Protein AF-A0AA97B145-F1 (afdb_monomer_lite)

pLDDT: mean 73.86, std 15.83, range [30.73, 94.44]

Foldseek 3Di:
DDPLVVVLVVLLVVLLVLLCVLCVVCQLVLQLLLCVLLVQHDPSSVVLCVPQVPVLCVVQVHVQLSVQSVVLSCVQSDDDPPDDQCNSLVSLQLRLLSSLCRNLQVSLLVSQLSSQVVSCVVVVTDCVSSVLSSLSSNLRSLLSSVVSSVVSNVVSVVVSVVSCVVPVPDDDPDDDDSGPPPLVSQLCNQLSNLLSVLSSVLSSVLSVLVVVLVVVLVVCVVVVNNVVNVVSVVVSVVVNVVSVVVSVVVSVVSSVVSVVVSVVVVVVVVVVVVVVDDDPDDPPDDPDDDPDDDDPPPDDDDDD

Radius of gyration: 27.48 Å; chains: 1; bounding box: 58×50×101 Å

Secondary structure (DSSP, 8-state):
--HHHHHHHHHHHHHHHHHHHHHTTHHHHHHHHHHHHTT--THHHHHHHHHHHHHHIIIIIIIHHHHHHHHHHHHHHS--TTPPTTHHHHHHHHHHHHHIIIIIIHHHHHHHHHHHHHHHHHTT--THHHHHHHHHHHHHHHHHHHHHHHHHHHHHHHHHHHHHHHSTT------STTS--TTTHHHHHHHHHHHHHHHHHHHHHHHHHHHHHHHHHHHHHHTT-HHHHHHHHHHHHHHHHHHHHHHHHHHHHHHHHHHHHHHHHHHHHHHHHHHS-S-S---S----PPTT------------

Structure (mmCIF, N/CA/C/O backbone):
data_AF-A0AA97B145-F1
#
_entry.id   AF-A0AA97B145-F1
#
loop_
_atom_site.group_PDB
_atom_site.id
_atom_site.type_symbol
_atom_site.label_atom_id
_atom_site.label_alt_id
_atom_site.label_comp_id
_atom_site.label_asym_id
_atom_site.label_entity_id
_atom_site.label_seq_id
_atom_site.pdbx_PDB_ins_code
_atom_site.Cartn_x
_atom_site.Cartn_y
_atom_site.Cartn_z
_atom_site.occupancy
_atom_site.B_iso_or_equiv
_atom_site.auth_seq_id
_atom_site.auth_comp_id
_atom_site.auth_asym_id
_atom_site.auth_atom_id
_atom_site.pdbx_PDB_model_num
ATOM 1 N N . MET A 1 1 ? -24.224 19.182 17.040 1.00 57.78 1 MET A N 1
ATOM 2 C CA . MET A 1 1 ? -23.208 18.141 16.757 1.00 57.78 1 MET A CA 1
ATOM 3 C C . MET A 1 1 ? -23.045 17.311 18.018 1.00 57.78 1 MET A C 1
ATOM 5 O O . MET A 1 1 ? -22.709 17.890 19.048 1.00 57.78 1 MET A O 1
ATOM 9 N N . ASN A 1 2 ? -23.400 16.027 17.975 1.00 77.62 2 ASN A N 1
ATOM 10 C CA . ASN A 1 2 ? -23.511 15.198 19.175 1.00 77.62 2 ASN A CA 1
ATOM 11 C C . ASN A 1 2 ? -22.111 14.825 19.711 1.00 77.62 2 ASN A C 1
ATOM 13 O O . ASN A 1 2 ? -21.139 14.839 18.953 1.00 77.62 2 ASN A O 1
ATOM 17 N N . ALA A 1 3 ? -21.972 14.500 21.001 1.00 76.44 3 ALA A N 1
ATOM 18 C CA . ALA A 1 3 ? -20.662 14.162 21.586 1.00 76.44 3 ALA A CA 1
ATOM 19 C C . ALA A 1 3 ? -20.003 12.958 20.878 1.00 76.44 3 ALA A C 1
ATOM 21 O O . ALA A 1 3 ? -18.799 12.962 20.625 1.00 76.44 3 ALA A O 1
ATOM 22 N N . ALA A 1 4 ? -20.816 11.984 20.457 1.00 77.12 4 ALA A N 1
ATOM 23 C CA . ALA A 1 4 ? -20.381 10.838 19.662 1.00 77.12 4 ALA A CA 1
ATOM 24 C C . ALA A 1 4 ? -19.827 11.237 18.278 1.00 77.12 4 ALA A C 1
ATOM 26 O O . ALA A 1 4 ? -18.821 10.683 17.836 1.00 77.12 4 ALA A O 1
ATOM 27 N N . ASP A 1 5 ? -20.420 12.236 17.615 1.00 82.88 5 ASP A N 1
ATOM 28 C CA . ASP A 1 5 ? -19.976 12.688 16.288 1.00 82.88 5 ASP A CA 1
ATOM 29 C C . ASP A 1 5 ? -18.587 13.334 16.350 1.00 82.88 5 ASP A C 1
ATOM 31 O O . ASP A 1 5 ? -17.764 13.138 15.452 1.00 82.88 5 ASP A O 1
ATOM 35 N N . LYS A 1 6 ? -18.296 14.063 17.439 1.00 84.38 6 LYS A N 1
ATOM 36 C CA . LYS A 1 6 ? -16.973 14.660 17.679 1.00 84.38 6 LYS A CA 1
ATOM 37 C C . LYS A 1 6 ? -15.889 13.589 17.816 1.00 84.38 6 LYS A C 1
ATOM 39 O O . LYS A 1 6 ? -14.854 13.699 17.164 1.00 84.38 6 LYS A O 1
ATOM 44 N N . VAL A 1 7 ? -16.148 12.530 18.589 1.00 84.25 7 VAL A N 1
ATOM 45 C CA . VAL A 1 7 ? -15.209 11.404 18.769 1.00 84.25 7 VAL A CA 1
ATOM 46 C C . VAL A 1 7 ? -14.943 10.692 17.439 1.00 84.25 7 VAL A C 1
ATOM 48 O O . VAL A 1 7 ? -13.795 10.400 17.099 1.00 84.25 7 VAL A O 1
ATOM 51 N N . ILE A 1 8 ? -15.993 10.463 16.645 1.00 85.94 8 ILE A N 1
ATOM 52 C CA . ILE A 1 8 ? -15.885 9.843 15.318 1.00 85.94 8 ILE A CA 1
ATOM 53 C C . ILE A 1 8 ? -15.032 10.704 14.377 1.00 85.94 8 ILE A C 1
ATOM 55 O O . ILE A 1 8 ? -14.139 10.189 13.697 1.00 85.94 8 ILE A O 1
ATOM 59 N N . GLN A 1 9 ? -15.280 12.016 14.331 1.00 87.25 9 GLN A N 1
ATOM 60 C CA . GLN A 1 9 ? -14.526 12.942 13.486 1.00 87.25 9 GLN A CA 1
ATOM 61 C C . GLN A 1 9 ? -13.051 13.021 13.899 1.00 87.25 9 GLN A C 1
ATOM 63 O O . GLN A 1 9 ? -12.167 12.980 13.039 1.00 87.25 9 GLN A O 1
ATOM 68 N N . GLU A 1 10 ? -12.778 13.084 15.201 1.00 88.62 10 GLU A N 1
ATOM 69 C CA . GLU A 1 10 ? -11.418 13.126 15.727 1.00 88.62 10 GLU A CA 1
ATOM 70 C C . GLU A 1 10 ? -10.646 11.842 15.401 1.00 88.62 10 GLU A C 1
ATOM 72 O O . GLU A 1 10 ? -9.514 11.904 14.909 1.00 88.62 10 GLU A O 1
ATOM 77 N N . TYR A 1 11 ? -11.271 10.674 15.592 1.00 86.69 11 TYR A N 1
ATOM 78 C CA . TYR A 1 11 ? -10.650 9.396 15.258 1.00 86.69 11 TYR A CA 1
ATOM 79 C C . TYR A 1 11 ? -10.338 9.295 13.762 1.00 86.69 11 TYR A C 1
ATOM 81 O O . TYR A 1 11 ? -9.227 8.915 13.395 1.00 86.69 11 TYR A O 1
ATOM 89 N N . ARG A 1 12 ? -11.271 9.696 12.886 1.00 88.06 12 ARG A N 1
ATOM 90 C CA . ARG A 1 12 ? -11.040 9.731 11.430 1.00 88.06 12 ARG A CA 1
ATOM 91 C C . ARG A 1 12 ? -9.823 10.577 11.066 1.00 88.06 12 ARG A C 1
ATOM 93 O O . ARG A 1 12 ? -8.992 10.134 10.275 1.00 88.06 12 ARG A O 1
ATOM 100 N N . GLY A 1 13 ? -9.697 11.764 11.660 1.00 87.81 13 GLY A N 1
ATOM 101 C CA . GLY A 1 13 ? -8.549 12.643 11.440 1.00 87.81 13 GLY A CA 1
ATOM 102 C C . GLY A 1 13 ? -7.233 12.015 11.902 1.00 87.81 13 GLY A C 1
ATOM 103 O O . GLY A 1 13 ? -6.242 12.057 11.175 1.00 87.81 13 GLY A O 1
ATOM 104 N N . ARG A 1 14 ? -7.216 11.379 13.080 1.00 90.19 14 ARG A N 1
ATOM 105 C CA . ARG A 1 14 ? -6.030 10.671 13.595 1.00 90.19 14 ARG A CA 1
ATOM 106 C C . ARG A 1 14 ? -5.659 9.464 12.727 1.00 90.19 14 ARG A C 1
ATOM 108 O O . ARG A 1 14 ? -4.488 9.297 12.403 1.00 90.19 14 ARG A O 1
ATOM 115 N N . ALA A 1 15 ? -6.639 8.665 12.310 1.00 87.50 15 ALA A N 1
ATOM 116 C CA . ALA A 1 15 ? -6.428 7.503 11.452 1.00 87.50 15 ALA A CA 1
ATOM 117 C C . ALA A 1 15 ? -5.845 7.896 10.085 1.00 87.50 15 ALA A C 1
ATOM 119 O O . ALA A 1 15 ? -4.887 7.277 9.622 1.00 87.50 15 ALA A O 1
ATOM 120 N N . LEU A 1 16 ? -6.367 8.965 9.475 1.00 90.69 16 LEU A N 1
ATOM 121 C CA . LEU A 1 16 ? -5.839 9.498 8.219 1.00 90.69 16 LEU A CA 1
ATOM 122 C C . LEU A 1 16 ? -4.407 10.028 8.379 1.00 90.69 16 LEU A C 1
ATOM 124 O O . LEU A 1 16 ? -3.555 9.734 7.546 1.00 90.69 16 LEU A O 1
ATOM 128 N N . LYS A 1 17 ? -4.113 10.745 9.473 1.00 91.12 17 LYS A N 1
ATOM 129 C CA . LYS A 1 17 ? -2.750 11.217 9.775 1.00 91.12 17 LYS A CA 1
ATOM 130 C C . LYS A 1 17 ? -1.760 10.062 9.917 1.00 91.12 17 LYS A C 1
ATOM 132 O O . LYS A 1 17 ? -0.667 10.140 9.369 1.00 91.12 17 LYS A O 1
ATOM 137 N N . VAL A 1 18 ? -2.142 8.989 10.613 1.00 88.81 18 VAL A N 1
ATOM 138 C CA . VAL A 1 18 ? -1.313 7.777 10.727 1.00 88.81 18 VAL A CA 1
ATOM 139 C C . VAL A 1 18 ? -1.044 7.179 9.351 1.00 88.81 18 VAL A C 1
ATOM 141 O O . VAL A 1 18 ? 0.100 6.856 9.048 1.00 88.81 18 VAL A O 1
ATOM 144 N N . PHE A 1 19 ? -2.071 7.064 8.508 1.00 88.50 19 PHE A N 1
ATOM 145 C CA . PHE A 1 19 ? -1.907 6.559 7.147 1.00 88.50 19 PHE A CA 1
ATOM 146 C C . PHE A 1 19 ? -0.920 7.416 6.342 1.00 88.50 19 PHE A C 1
ATOM 148 O O . PHE A 1 19 ? 0.044 6.891 5.790 1.00 88.50 19 PHE A O 1
ATOM 155 N N . MET A 1 20 ? -1.108 8.738 6.336 1.00 89.31 20 MET A N 1
ATOM 156 C CA . MET A 1 20 ? -0.227 9.674 5.631 1.00 89.31 20 MET A CA 1
ATOM 157 C C . MET A 1 20 ? 1.216 9.609 6.137 1.00 89.31 20 MET A C 1
ATOM 159 O O . MET A 1 20 ? 2.135 9.608 5.325 1.00 89.31 20 MET A O 1
ATOM 163 N N . LEU A 1 21 ? 1.423 9.504 7.453 1.00 90.81 21 LEU A N 1
ATOM 164 C CA . LEU A 1 21 ? 2.757 9.423 8.055 1.00 90.81 21 LEU A CA 1
ATOM 165 C C . LEU A 1 21 ? 3.551 8.212 7.546 1.00 90.81 21 LEU A C 1
ATOM 167 O O . LEU A 1 21 ? 4.757 8.312 7.345 1.00 90.81 21 LEU A O 1
ATOM 171 N N . TRP A 1 22 ? 2.875 7.083 7.322 1.00 87.00 22 TRP A N 1
ATOM 172 C CA . TRP A 1 22 ? 3.503 5.871 6.795 1.00 87.00 22 TRP A CA 1
ATOM 173 C C . TRP A 1 22 ? 3.652 5.885 5.271 1.00 87.00 22 TRP A C 1
ATOM 175 O O . TRP A 1 22 ? 4.642 5.376 4.753 1.00 87.00 22 TRP A O 1
ATOM 185 N N . VAL A 1 23 ? 2.685 6.448 4.543 1.00 85.88 23 VAL A N 1
ATOM 186 C CA . VAL A 1 23 ? 2.639 6.365 3.074 1.00 85.88 23 VAL A CA 1
ATOM 187 C C . VAL A 1 23 ? 3.451 7.462 2.392 1.00 85.88 23 VAL A C 1
ATOM 189 O O . VAL A 1 23 ? 4.181 7.166 1.449 1.00 85.88 23 VAL A O 1
ATOM 192 N N . LEU A 1 24 ? 3.370 8.708 2.864 1.00 88.50 24 LEU A N 1
ATOM 193 C CA . LEU A 1 24 ? 3.997 9.861 2.211 1.00 88.50 24 LEU A CA 1
ATOM 194 C C . LEU A 1 24 ? 5.523 9.724 2.019 1.00 88.50 24 LEU A C 1
ATOM 196 O O . LEU A 1 24 ? 5.982 9.993 0.911 1.00 88.50 24 LEU A O 1
ATOM 200 N N . PRO A 1 25 ? 6.322 9.282 3.016 1.00 86.81 25 PRO A N 1
ATOM 201 C CA . PRO A 1 25 ? 7.768 9.145 2.822 1.00 86.81 25 PRO A CA 1
ATOM 202 C C . PRO A 1 25 ? 8.140 7.966 1.913 1.00 86.81 25 PRO A C 1
ATOM 204 O O . PRO A 1 25 ? 9.178 7.994 1.257 1.00 86.81 25 PRO A O 1
ATOM 207 N N . VAL A 1 26 ? 7.299 6.930 1.852 1.00 84.81 26 VAL A N 1
ATOM 208 C CA . VAL A 1 26 ? 7.585 5.703 1.091 1.00 84.81 26 VAL A CA 1
ATOM 209 C C . VAL A 1 26 ? 7.132 5.815 -0.364 1.00 84.81 26 VAL A C 1
ATOM 211 O O . VAL A 1 26 ? 7.766 5.244 -1.247 1.00 84.81 26 VAL A O 1
ATOM 214 N N . ALA A 1 27 ? 6.079 6.588 -0.638 1.00 85.56 27 ALA A N 1
ATOM 215 C CA . ALA A 1 27 ? 5.528 6.797 -1.975 1.00 85.56 27 ALA A CA 1
ATOM 216 C C . ALA A 1 27 ? 6.562 7.221 -3.045 1.00 85.56 27 ALA A C 1
ATOM 218 O O . ALA A 1 27 ? 6.594 6.570 -4.090 1.00 85.56 27 ALA A O 1
ATOM 219 N N . PRO A 1 28 ? 7.439 8.229 -2.836 1.00 85.31 28 PRO A N 1
ATOM 220 C CA . PRO A 1 28 ? 8.426 8.616 -3.848 1.00 85.31 28 PRO A CA 1
ATOM 221 C C . PRO A 1 28 ? 9.485 7.537 -4.087 1.00 85.31 28 PRO A C 1
ATOM 223 O O . PRO A 1 28 ? 9.878 7.308 -5.229 1.00 85.31 28 PRO A O 1
ATOM 226 N N . ILE A 1 29 ? 9.901 6.828 -3.033 1.00 82.75 29 ILE A N 1
ATOM 227 C CA . ILE A 1 29 ? 10.860 5.720 -3.134 1.00 82.75 29 ILE A CA 1
ATOM 228 C C . ILE A 1 29 ? 10.249 4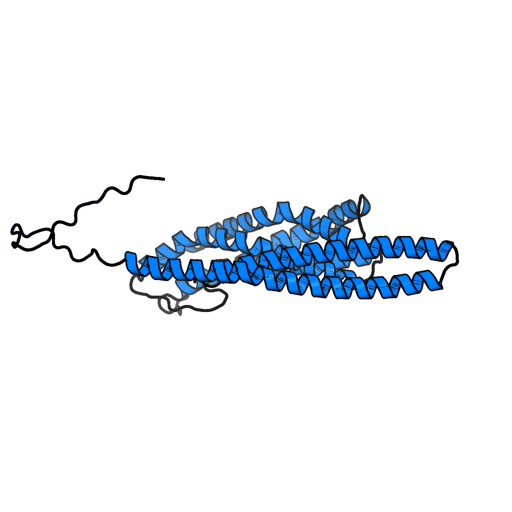.589 -3.963 1.00 82.75 29 ILE A C 1
ATOM 230 O O . ILE A 1 29 ? 10.871 4.098 -4.902 1.00 82.75 29 ILE A O 1
ATOM 234 N N . ALA A 1 30 ? 9.011 4.207 -3.651 1.00 83.50 30 ALA A N 1
ATOM 235 C CA . ALA A 1 30 ? 8.305 3.156 -4.368 1.00 83.50 30 ALA A CA 1
ATOM 236 C C . ALA A 1 30 ? 8.036 3.535 -5.831 1.00 83.50 30 ALA A C 1
ATOM 238 O O . ALA A 1 30 ? 8.245 2.709 -6.714 1.00 83.50 30 ALA A O 1
ATOM 239 N N . ALA A 1 31 ? 7.638 4.781 -6.108 1.00 85.12 31 ALA A N 1
ATOM 240 C CA . ALA A 1 31 ? 7.428 5.270 -7.470 1.00 85.12 31 ALA A CA 1
ATOM 241 C C . ALA A 1 31 ? 8.728 5.262 -8.289 1.00 85.12 31 ALA A C 1
ATOM 243 O O . ALA A 1 31 ? 8.729 4.825 -9.438 1.00 85.12 31 ALA A O 1
ATOM 244 N N . TYR A 1 32 ? 9.851 5.674 -7.692 1.00 78.94 32 TYR A N 1
ATOM 245 C CA . TYR A 1 32 ? 11.152 5.629 -8.357 1.00 78.94 32 TYR A CA 1
ATOM 246 C C . TYR A 1 32 ? 11.619 4.191 -8.620 1.00 78.94 32 TYR A C 1
ATOM 248 O O . TYR A 1 32 ? 12.032 3.876 -9.735 1.00 78.94 32 TYR A O 1
ATOM 256 N N . LEU A 1 33 ? 11.499 3.295 -7.633 1.00 78.44 33 LEU A N 1
ATOM 257 C CA . LEU A 1 33 ? 11.789 1.866 -7.809 1.00 78.44 33 LEU A CA 1
ATOM 258 C C . LEU A 1 33 ? 10.923 1.249 -8.912 1.00 78.44 33 LEU A C 1
ATOM 260 O O . LEU A 1 33 ? 11.428 0.477 -9.722 1.00 78.44 33 LEU A O 1
ATOM 264 N N . ASN A 1 34 ? 9.645 1.625 -8.974 1.00 82.44 34 ASN A N 1
ATOM 265 C CA . ASN A 1 34 ? 8.725 1.156 -10.000 1.00 82.44 34 ASN A CA 1
ATOM 266 C C . ASN A 1 34 ? 9.097 1.693 -11.398 1.00 82.44 34 ASN A C 1
ATOM 268 O O . ASN A 1 34 ? 9.140 0.938 -12.364 1.00 82.44 34 ASN A O 1
ATOM 272 N N . GLY A 1 35 ? 9.470 2.973 -11.510 1.00 80.38 35 GLY A N 1
ATOM 273 C CA . GLY A 1 35 ? 9.971 3.554 -12.763 1.00 80.38 35 GLY A CA 1
ATOM 274 C C . GLY A 1 35 ? 11.265 2.890 -13.245 1.00 80.38 35 GLY A C 1
ATOM 275 O O . GLY A 1 35 ? 11.386 2.531 -14.418 1.00 80.38 35 GLY A O 1
ATOM 276 N N . MET A 1 36 ? 12.200 2.621 -12.327 1.00 75.69 36 MET A N 1
ATOM 277 C CA . MET A 1 36 ? 13.408 1.850 -12.635 1.00 75.69 36 MET A CA 1
ATOM 278 C C . MET A 1 36 ? 13.081 0.426 -13.088 1.00 75.69 36 MET A C 1
ATOM 280 O O . MET A 1 36 ? 13.714 -0.060 -14.024 1.00 75.69 36 MET A O 1
ATOM 284 N N . ALA A 1 37 ? 12.084 -0.217 -12.473 1.00 74.44 37 ALA A N 1
ATOM 285 C CA . ALA A 1 37 ? 11.597 -1.534 -12.876 1.00 74.44 37 ALA A CA 1
ATOM 286 C C . ALA A 1 37 ? 10.991 -1.541 -14.299 1.00 74.44 37 ALA A C 1
ATOM 288 O O . ALA A 1 37 ? 10.900 -2.582 -14.932 1.00 74.44 37 ALA A O 1
ATOM 289 N N . MET A 1 38 ? 10.626 -0.386 -14.854 1.00 76.94 38 MET A N 1
ATOM 290 C CA . MET A 1 38 ? 10.130 -0.268 -16.236 1.00 76.94 38 MET A CA 1
ATOM 291 C C . MET A 1 38 ? 11.216 0.165 -17.225 1.00 76.94 38 MET A C 1
ATOM 293 O O . MET A 1 38 ? 10.935 0.499 -18.379 1.00 76.94 38 MET A O 1
ATOM 297 N N . GLY A 1 39 ? 12.473 0.205 -16.775 1.00 72.56 39 GLY A N 1
ATOM 298 C CA . GLY A 1 39 ? 13.593 0.683 -17.577 1.00 72.56 39 GLY A CA 1
ATOM 299 C C . GLY A 1 39 ? 13.563 2.195 -17.812 1.00 72.56 39 GLY A C 1
ATOM 300 O O . GLY A 1 39 ? 14.114 2.662 -18.808 1.00 72.56 39 GLY A O 1
ATOM 301 N N . VAL A 1 40 ? 12.911 2.959 -16.926 1.00 77.56 40 VAL A N 1
ATOM 302 C CA . VAL A 1 40 ? 12.930 4.429 -16.910 1.00 77.56 40 VAL A CA 1
ATOM 303 C C . VAL A 1 40 ? 13.751 4.874 -15.696 1.00 77.56 40 VAL A C 1
ATOM 305 O O . VAL A 1 40 ? 13.222 5.204 -14.636 1.00 77.56 40 VAL A O 1
ATOM 308 N N . ALA A 1 41 ? 15.078 4.813 -15.831 1.00 72.81 41 ALA A N 1
ATOM 309 C CA . ALA A 1 41 ? 16.030 5.184 -14.782 1.00 72.81 41 ALA A CA 1
ATOM 310 C C . ALA A 1 41 ? 16.610 6.596 -14.997 1.00 72.81 41 ALA A C 1
ATOM 312 O O . ALA A 1 41 ? 16.503 7.176 -16.078 1.00 72.81 41 ALA A O 1
ATOM 313 N N . GLY A 1 42 ? 17.235 7.159 -13.959 1.00 71.38 42 GLY A N 1
ATOM 314 C CA . GLY A 1 42 ? 17.901 8.462 -14.037 1.00 71.38 42 GLY A CA 1
ATOM 315 C C . GLY A 1 42 ? 16.920 9.632 -14.155 1.00 71.38 42 GLY A C 1
ATOM 316 O O . GLY A 1 42 ? 15.881 9.654 -13.495 1.00 71.38 42 GLY A O 1
ATOM 317 N N . TRP A 1 43 ? 17.250 10.620 -14.992 1.00 77.81 43 TRP A N 1
ATOM 318 C CA . TRP A 1 43 ? 16.491 11.872 -15.094 1.00 77.81 43 TRP A CA 1
ATOM 319 C C . TRP A 1 43 ? 15.049 11.669 -15.577 1.00 77.81 43 TRP A C 1
ATOM 321 O O . TRP A 1 43 ? 14.117 12.227 -15.004 1.00 77.81 43 TRP A O 1
ATOM 331 N N . SER A 1 44 ? 14.836 10.800 -16.569 1.00 77.38 44 SER A N 1
ATOM 332 C CA . SER A 1 44 ? 13.491 10.470 -17.055 1.00 77.38 44 SER A CA 1
ATOM 333 C C . SER A 1 44 ? 12.634 9.795 -15.982 1.00 77.38 44 SER A C 1
ATOM 335 O O . SER A 1 44 ? 11.437 10.057 -15.908 1.00 77.38 44 SER A O 1
ATOM 337 N N . GLY A 1 45 ? 13.246 8.983 -15.112 1.00 74.62 45 GLY A N 1
ATOM 338 C CA . GLY A 1 45 ? 12.558 8.361 -13.978 1.00 74.62 45 GLY A CA 1
ATOM 339 C C . GLY A 1 45 ? 12.127 9.391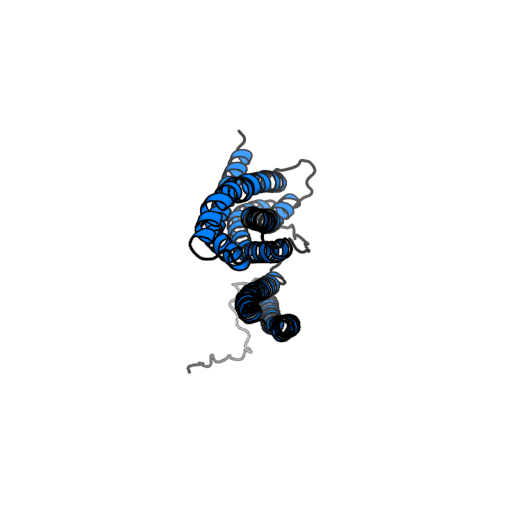 -12.937 1.00 74.62 45 GLY A C 1
ATOM 340 O O . GLY A 1 45 ? 11.000 9.348 -12.451 1.00 74.62 45 GLY A O 1
ATOM 341 N N . LEU A 1 46 ? 12.983 10.373 -12.646 1.00 79.25 46 LEU A N 1
ATOM 342 C CA . LEU A 1 46 ? 12.640 11.482 -11.751 1.00 79.25 46 LEU A CA 1
ATOM 343 C C . LEU A 1 46 ? 11.507 12.347 -12.316 1.00 79.25 46 LEU A C 1
ATOM 345 O O . LEU A 1 46 ? 10.604 12.714 -11.569 1.00 79.25 46 LEU A O 1
ATOM 349 N N . ILE A 1 47 ? 11.507 12.616 -13.625 1.00 85.06 47 ILE A N 1
ATOM 350 C CA . ILE A 1 47 ? 10.412 13.325 -14.306 1.00 85.06 47 ILE A CA 1
ATOM 351 C C . ILE A 1 47 ? 9.111 12.522 -14.202 1.00 85.06 47 ILE A C 1
ATOM 353 O O . ILE A 1 47 ? 8.079 13.088 -13.848 1.00 85.06 47 ILE A O 1
ATOM 357 N N . ALA A 1 48 ? 9.152 11.211 -14.461 1.00 82.31 48 ALA A N 1
ATOM 358 C CA . ALA A 1 48 ? 7.985 10.341 -14.331 1.00 82.31 48 ALA A CA 1
ATOM 359 C C . ALA A 1 48 ? 7.397 10.400 -12.916 1.00 82.31 48 ALA A C 1
ATOM 361 O O . ALA A 1 48 ? 6.194 10.583 -12.748 1.00 82.31 48 ALA A O 1
ATOM 362 N N . VAL A 1 49 ? 8.250 10.318 -11.891 1.00 85.62 49 VAL A N 1
ATOM 363 C CA . VAL A 1 49 ? 7.828 10.468 -10.495 1.00 85.62 49 VAL A CA 1
ATOM 364 C C . VAL A 1 49 ? 7.242 11.860 -10.256 1.00 85.62 49 VAL A C 1
ATOM 366 O O . VAL A 1 49 ? 6.132 11.960 -9.747 1.00 85.62 49 VAL A O 1
ATOM 369 N N . ALA A 1 50 ? 7.922 12.930 -10.661 1.00 88.81 50 ALA A N 1
ATOM 370 C CA . ALA A 1 50 ? 7.469 14.300 -10.425 1.00 88.81 50 ALA A CA 1
ATOM 371 C C . ALA A 1 50 ? 6.124 14.627 -11.098 1.00 88.81 50 ALA A C 1
ATOM 373 O O . ALA A 1 50 ? 5.342 15.389 -10.537 1.00 88.81 50 ALA A O 1
ATOM 374 N N . TRP A 1 51 ? 5.831 14.040 -12.262 1.00 88.88 51 TRP A N 1
ATOM 375 C CA . TRP A 1 51 ? 4.591 14.295 -13.002 1.00 88.88 51 TRP A CA 1
ATOM 376 C C . TRP A 1 51 ? 3.449 13.350 -12.637 1.00 88.88 51 TRP A C 1
ATOM 378 O O . TRP A 1 51 ? 2.303 13.780 -12.513 1.00 88.88 51 TRP A O 1
ATOM 388 N N . VAL A 1 52 ? 3.739 12.060 -12.461 1.00 88.94 52 VAL A N 1
ATOM 389 C CA . VAL A 1 52 ? 2.707 11.027 -12.288 1.00 88.94 52 VAL A CA 1
ATOM 390 C C . VAL A 1 52 ? 2.371 10.810 -10.811 1.00 88.94 52 VAL A C 1
ATOM 392 O O . VAL A 1 52 ? 1.232 10.481 -10.482 1.00 88.94 52 VAL A O 1
ATOM 395 N N . LEU A 1 53 ? 3.319 11.017 -9.890 1.00 89.69 53 LEU A N 1
ATOM 396 C CA . LEU A 1 53 ? 3.094 10.766 -8.465 1.00 89.69 53 LEU A CA 1
ATOM 397 C C . LEU A 1 53 ? 2.146 11.771 -7.785 1.00 89.69 53 LEU A C 1
ATOM 399 O O . LEU A 1 53 ? 1.305 11.316 -7.009 1.00 89.69 53 LEU A O 1
ATOM 403 N N . PRO A 1 54 ? 2.210 13.099 -8.024 1.00 92.62 54 PRO A N 1
ATOM 404 C CA . PRO A 1 54 ? 1.324 14.045 -7.343 1.00 92.62 54 PRO A CA 1
ATOM 405 C C . PRO A 1 54 ? -0.179 13.750 -7.489 1.00 92.62 54 PRO A C 1
ATOM 407 O O . PRO A 1 54 ? -0.857 13.705 -6.456 1.00 92.62 54 PRO A O 1
ATOM 410 N N . PRO A 1 55 ? -0.733 13.475 -8.693 1.00 92.44 55 PRO A N 1
ATOM 411 C CA . PRO A 1 55 ? -2.151 13.137 -8.810 1.00 92.44 55 PRO A CA 1
ATOM 412 C C . PRO A 1 55 ? -2.494 11.818 -8.103 1.00 92.44 55 PRO A C 1
ATOM 414 O O . PRO A 1 55 ? -3.573 11.703 -7.521 1.00 92.44 55 PRO A O 1
ATOM 417 N N . ILE A 1 56 ? -1.567 10.852 -8.063 1.00 91.69 56 ILE A N 1
ATOM 418 C CA . ILE A 1 56 ? -1.735 9.610 -7.293 1.00 91.69 56 ILE A CA 1
ATOM 419 C C . ILE A 1 56 ? -1.776 9.904 -5.791 1.00 91.69 56 ILE A C 1
ATOM 421 O O . ILE A 1 56 ? -2.633 9.367 -5.094 1.00 91.69 56 ILE A O 1
ATOM 425 N N . ILE A 1 57 ? -0.893 10.761 -5.270 1.00 91.50 57 ILE A N 1
ATOM 426 C CA . ILE A 1 57 ? -0.898 11.126 -3.847 1.00 91.50 57 ILE A CA 1
ATOM 427 C C . ILE A 1 57 ? -2.223 11.799 -3.487 1.00 91.50 57 ILE A C 1
ATOM 429 O O . ILE A 1 57 ? -2.855 11.404 -2.512 1.00 91.50 57 ILE A O 1
ATOM 433 N N . VAL A 1 58 ? -2.684 12.768 -4.280 1.00 93.75 58 VAL A N 1
ATOM 434 C CA . VAL A 1 58 ? -3.940 13.476 -3.996 1.00 93.75 58 VAL A CA 1
ATOM 435 C C . VAL A 1 58 ? -5.143 12.531 -4.089 1.00 93.75 58 VAL A C 1
ATOM 437 O O . VAL A 1 58 ? -5.946 12.461 -3.157 1.00 93.75 58 VAL A O 1
ATOM 440 N N . GLY A 1 59 ? -5.256 11.762 -5.174 1.00 93.25 59 GLY A N 1
ATOM 441 C CA . GLY A 1 59 ? -6.393 10.870 -5.400 1.00 93.25 59 GLY A CA 1
ATOM 442 C C . GLY A 1 59 ? -6.369 9.624 -4.514 1.00 93.25 59 GLY A C 1
ATOM 443 O O . GLY A 1 59 ? -7.302 9.365 -3.755 1.00 93.25 59 GLY A O 1
ATOM 444 N N . LEU A 1 60 ? -5.289 8.849 -4.585 1.00 92.38 60 LEU A N 1
ATOM 445 C CA . LEU A 1 60 ? -5.178 7.532 -3.952 1.00 92.38 60 LEU A CA 1
ATOM 446 C C . LEU A 1 60 ? -4.466 7.560 -2.595 1.00 92.38 60 LEU A C 1
ATOM 448 O O . LEU A 1 60 ? -4.723 6.697 -1.763 1.00 92.38 60 LEU A O 1
ATOM 452 N N . GLY A 1 61 ? -3.604 8.545 -2.337 1.00 87.44 61 GLY A N 1
ATOM 453 C CA . GLY A 1 61 ? -2.924 8.709 -1.046 1.00 87.44 61 GLY A CA 1
ATOM 454 C C . GLY A 1 61 ? -3.725 9.500 -0.005 1.00 87.44 61 GLY A C 1
ATOM 455 O O . GLY A 1 61 ? -3.531 9.297 1.194 1.00 87.44 61 GLY A O 1
ATOM 456 N N . ILE A 1 62 ? -4.635 10.381 -0.440 1.00 91.44 62 ILE A N 1
ATOM 457 C CA . ILE A 1 62 ? -5.393 11.283 0.441 1.00 91.44 62 ILE A CA 1
ATOM 458 C C . ILE A 1 62 ? -6.900 11.069 0.298 1.00 91.44 62 ILE A C 1
ATOM 460 O O . ILE A 1 62 ? -7.547 10.686 1.276 1.00 91.44 62 ILE A O 1
ATOM 464 N N . ALA A 1 63 ? -7.470 11.292 -0.891 1.00 93.44 63 ALA A N 1
ATOM 465 C CA . ALA A 1 63 ? -8.922 11.267 -1.071 1.00 93.44 63 ALA A CA 1
ATOM 466 C C . ALA A 1 63 ? -9.512 9.865 -0.846 1.00 93.44 63 ALA A C 1
ATOM 468 O O . ALA A 1 63 ? -10.468 9.714 -0.081 1.00 93.44 63 ALA A O 1
ATOM 469 N N . TYR A 1 64 ? -8.907 8.828 -1.430 1.00 92.31 64 TYR A N 1
ATOM 470 C CA . TYR A 1 64 ? -9.359 7.447 -1.263 1.00 92.31 64 TYR A CA 1
ATOM 471 C C . TYR A 1 64 ? -9.290 6.965 0.203 1.00 92.31 64 TYR A C 1
ATOM 473 O O . TYR A 1 64 ? -10.322 6.536 0.724 1.00 92.31 64 TYR A O 1
ATOM 481 N N . PRO A 1 65 ? -8.169 7.097 0.943 1.00 89.62 65 PRO A N 1
ATOM 482 C CA . PRO A 1 65 ? -8.116 6.731 2.356 1.00 89.62 65 PRO A CA 1
ATOM 483 C C . PRO A 1 65 ? -9.062 7.571 3.215 1.00 89.62 65 PRO A C 1
ATOM 485 O O . PRO A 1 65 ? -9.677 7.032 4.131 1.00 89.62 65 PRO A O 1
ATOM 488 N N . ALA A 1 66 ? -9.241 8.864 2.919 1.00 91.44 66 ALA A N 1
ATOM 489 C CA . ALA A 1 66 ? -10.202 9.703 3.635 1.00 91.44 66 ALA A CA 1
ATOM 490 C C . ALA A 1 66 ? -11.647 9.210 3.452 1.00 91.44 66 ALA A C 1
ATOM 492 O O . ALA A 1 66 ? -12.407 9.160 4.427 1.00 91.44 66 ALA A O 1
ATOM 493 N N . PHE A 1 67 ? -12.010 8.799 2.233 1.00 94.44 67 PHE A N 1
ATOM 494 C CA . PHE A 1 67 ? -13.308 8.203 1.922 1.00 94.44 67 PHE A CA 1
ATOM 495 C C . PHE A 1 67 ? -13.484 6.832 2.591 1.00 94.44 67 PHE A C 1
ATOM 497 O O . PHE A 1 67 ? -14.468 6.607 3.296 1.00 94.44 67 PHE A O 1
ATOM 504 N N . VAL A 1 68 ? -12.503 5.936 2.460 1.00 92.12 68 VAL A N 1
ATOM 505 C CA . VAL A 1 68 ? -12.535 4.606 3.088 1.00 92.12 68 VAL A CA 1
ATOM 506 C C . VAL A 1 68 ? -12.654 4.723 4.609 1.00 92.12 68 VAL A C 1
ATOM 508 O O . VAL A 1 68 ? -13.498 4.064 5.216 1.00 92.12 68 VAL A O 1
ATOM 511 N N . MET A 1 69 ? -11.874 5.604 5.239 1.00 89.69 69 MET A N 1
ATOM 512 C CA . MET A 1 69 ? -11.958 5.849 6.682 1.00 89.69 69 MET A CA 1
ATOM 513 C C . MET A 1 69 ? -13.293 6.483 7.076 1.00 89.69 69 MET A C 1
ATOM 515 O O . MET A 1 69 ? -13.821 6.159 8.135 1.00 89.69 69 MET A O 1
ATOM 519 N N . HIS A 1 70 ? -13.877 7.351 6.242 1.00 90.06 70 HIS A N 1
ATOM 520 C CA . HIS A 1 70 ? -15.225 7.871 6.480 1.00 90.06 70 HIS A CA 1
ATOM 521 C C . HIS A 1 70 ? -16.248 6.738 6.561 1.00 90.06 70 HIS A C 1
ATOM 523 O O . HIS A 1 70 ? -16.962 6.636 7.557 1.00 90.06 70 HIS A O 1
ATOM 529 N N . VAL A 1 71 ? -16.277 5.857 5.561 1.00 91.50 71 VAL A N 1
ATOM 530 C CA . VAL A 1 71 ? -17.239 4.750 5.499 1.00 91.50 71 VAL A CA 1
ATOM 531 C C . VAL A 1 71 ? -17.011 3.751 6.636 1.00 91.50 71 VAL A C 1
ATOM 533 O O . VAL A 1 71 ? -17.953 3.389 7.343 1.00 91.50 71 VAL A O 1
ATOM 536 N N . LEU A 1 72 ? -15.764 3.327 6.857 1.00 89.38 72 LEU A N 1
ATOM 537 C CA . LEU A 1 72 ? -15.446 2.282 7.830 1.00 89.38 72 LEU A CA 1
ATOM 538 C C . LEU A 1 72 ? -15.605 2.752 9.279 1.00 89.38 72 LEU A C 1
ATOM 540 O O . LEU A 1 72 ? -16.188 2.030 10.086 1.00 89.38 72 LEU A O 1
ATOM 544 N N . VAL A 1 73 ? -15.129 3.955 9.617 1.00 87.25 73 VAL A N 1
ATOM 545 C CA . VAL A 1 73 ? -15.217 4.473 10.991 1.00 87.25 73 VAL A CA 1
ATOM 546 C C . VAL A 1 73 ? -16.668 4.790 11.351 1.00 87.25 73 VAL A C 1
ATOM 548 O O . VAL A 1 73 ? -17.129 4.373 12.413 1.00 87.25 73 VAL A O 1
ATOM 551 N N . ASN A 1 74 ? -17.422 5.440 10.456 1.00 86.81 74 ASN A N 1
ATOM 552 C CA . ASN A 1 74 ? -18.849 5.690 10.684 1.00 86.81 74 ASN A CA 1
ATOM 553 C C . ASN A 1 74 ? -19.631 4.376 10.797 1.00 86.81 74 ASN A C 1
ATOM 555 O O . ASN A 1 74 ? -20.514 4.248 11.641 1.00 86.81 74 ASN A O 1
ATOM 559 N N . GLY A 1 75 ? -19.293 3.382 9.972 1.00 84.50 75 GLY A N 1
ATOM 560 C CA . GLY A 1 75 ? -19.925 2.066 10.005 1.00 84.50 75 GLY A CA 1
ATOM 561 C C . GLY A 1 75 ? -19.624 1.259 11.271 1.00 84.50 75 GLY A C 1
ATOM 562 O O . GLY A 1 75 ? -20.436 0.411 11.640 1.00 84.50 75 GLY A O 1
ATOM 563 N N . ALA A 1 76 ? -18.493 1.506 11.937 1.00 83.19 76 ALA A N 1
ATOM 564 C CA . ALA A 1 76 ? -18.060 0.748 13.112 1.00 83.19 76 ALA A CA 1
ATOM 565 C C . ALA A 1 76 ? -18.385 1.425 14.451 1.00 83.19 76 ALA A C 1
ATOM 567 O O . ALA A 1 76 ? -18.758 0.732 15.392 1.00 83.19 76 ALA A O 1
ATOM 568 N N . LEU A 1 77 ? -18.258 2.754 14.546 1.00 81.50 77 LEU A N 1
ATOM 569 C CA . LEU A 1 77 ? -18.427 3.484 15.811 1.00 81.50 77 LEU A CA 1
ATOM 570 C C . LEU A 1 77 ? -19.871 3.907 16.097 1.00 81.50 77 LEU A C 1
ATOM 572 O O . LEU A 1 77 ? -20.206 4.143 17.261 1.00 81.50 77 LEU A O 1
ATOM 576 N N . ARG A 1 78 ? -20.717 4.004 15.063 1.00 84.12 78 ARG A N 1
ATOM 577 C CA . ARG A 1 78 ? -22.109 4.442 15.201 1.00 84.12 78 ARG A CA 1
ATOM 578 C C . ARG A 1 78 ? -22.960 3.336 15.828 1.00 84.12 78 ARG A C 1
ATOM 580 O O . ARG A 1 78 ? -23.019 2.214 15.307 1.00 84.12 78 ARG A O 1
ATOM 587 N N . GLU A 1 79 ? -23.595 3.683 16.943 1.00 79.31 79 GLU A N 1
ATOM 588 C CA . GLU A 1 79 ? -24.586 2.848 17.625 1.00 79.31 79 GLU A CA 1
ATOM 589 C C . GLU A 1 79 ? -25.801 2.659 16.718 1.00 79.31 79 GLU A C 1
ATOM 591 O O . GLU A 1 79 ? -26.246 3.605 16.057 1.00 79.31 79 GLU A O 1
ATOM 596 N N . ARG A 1 80 ? -26.299 1.424 16.645 1.00 82.38 80 ARG A N 1
ATOM 597 C CA . ARG A 1 80 ? -27.532 1.100 15.933 1.00 82.38 80 ARG A CA 1
ATOM 598 C C . ARG A 1 80 ? -28.536 0.547 16.941 1.00 82.38 80 ARG A C 1
ATOM 600 O O . ARG A 1 80 ? -28.147 -0.275 17.765 1.00 82.38 80 ARG A O 1
ATOM 607 N N . PRO A 1 81 ? -29.812 0.950 16.861 1.00 71.75 81 PRO A N 1
ATOM 608 C CA . PRO A 1 81 ? -30.842 0.463 17.779 1.00 71.75 81 PRO A CA 1
ATOM 609 C C . PRO A 1 81 ? -31.073 -1.054 17.671 1.00 71.75 81 PRO A C 1
ATOM 611 O O . PRO A 1 81 ? -31.585 -1.657 18.603 1.00 71.75 81 PRO A O 1
ATOM 614 N N . GLU A 1 82 ? -30.654 -1.672 16.564 1.00 78.75 82 GLU A N 1
ATOM 615 C CA . GLU A 1 82 ? -30.767 -3.114 16.310 1.00 78.75 82 GLU A CA 1
ATOM 616 C C . GLU A 1 82 ? -29.510 -3.915 16.706 1.00 78.75 82 GLU A C 1
ATOM 618 O O . GLU A 1 82 ? -29.430 -5.115 16.446 1.00 78.75 82 GLU A O 1
ATOM 623 N N . ASP A 1 83 ? -28.492 -3.276 17.294 1.00 78.62 83 ASP A N 1
ATOM 624 C CA . ASP A 1 83 ? -27.264 -3.975 17.678 1.00 78.62 83 ASP A CA 1
ATOM 625 C C . ASP A 1 83 ? -27.522 -4.950 18.839 1.00 78.62 83 ASP A C 1
ATOM 627 O O . ASP A 1 83 ? -27.946 -4.561 19.927 1.00 78.62 83 ASP A O 1
ATOM 631 N N . THR A 1 84 ? -27.173 -6.224 18.647 1.00 79.00 84 THR A N 1
ATOM 632 C CA . THR A 1 84 ? -27.104 -7.188 19.751 1.00 79.00 84 THR A CA 1
ATOM 633 C C . THR A 1 84 ? -25.992 -6.800 20.739 1.00 79.00 84 THR A C 1
ATOM 635 O O . THR A 1 84 ? -24.978 -6.230 20.309 1.00 79.00 84 THR A O 1
ATOM 638 N N . PRO A 1 85 ? -26.091 -7.173 22.031 1.00 72.62 85 PRO A N 1
ATOM 639 C CA . PRO A 1 85 ? -25.040 -6.912 23.017 1.00 72.62 85 PRO A CA 1
ATOM 640 C C . PRO A 1 85 ? -23.657 -7.356 22.508 1.00 72.62 85 PRO A C 1
ATOM 642 O O . PRO A 1 85 ? -23.472 -8.499 22.087 1.00 72.62 85 PRO A O 1
ATOM 645 N N . GLY A 1 86 ? -22.692 -6.431 22.475 1.00 74.00 86 GLY A N 1
ATOM 646 C CA . GLY A 1 86 ? -21.331 -6.677 21.979 1.00 74.00 86 GLY A CA 1
ATOM 647 C C . GLY A 1 86 ? -21.092 -6.566 20.464 1.00 74.00 86 GLY A C 1
ATOM 648 O O . GLY A 1 86 ? -19.929 -6.569 20.051 1.00 74.00 86 GLY A O 1
ATOM 649 N N . ALA A 1 87 ? -22.123 -6.397 19.624 1.00 79.81 87 ALA A N 1
ATOM 650 C CA . ALA A 1 87 ? -21.952 -6.255 18.167 1.00 79.81 87 ALA A CA 1
ATOM 651 C C . ALA A 1 87 ? -21.140 -5.005 17.790 1.00 79.81 87 ALA A C 1
ATOM 653 O O . ALA A 1 87 ? -20.354 -4.996 16.837 1.00 79.81 87 ALA A O 1
ATOM 654 N N . ARG A 1 88 ? -21.281 -3.929 18.567 1.00 81.56 88 ARG A N 1
ATOM 655 C CA . ARG A 1 88 ? -20.477 -2.717 18.401 1.00 81.56 88 ARG A CA 1
ATOM 656 C C . ARG A 1 88 ? -19.004 -2.954 18.728 1.00 81.56 88 ARG A C 1
ATOM 658 O O . ARG A 1 88 ? -18.140 -2.593 17.929 1.00 81.56 88 ARG A O 1
ATOM 665 N N . LEU A 1 89 ? -18.712 -3.626 19.842 1.00 80.75 89 LEU A N 1
ATOM 666 C CA . LEU A 1 89 ? -17.344 -3.987 20.220 1.00 80.75 89 LEU A CA 1
ATOM 667 C C . LEU A 1 89 ? -16.691 -4.880 19.152 1.00 80.75 89 LEU A C 1
ATOM 669 O O . LEU A 1 89 ? -15.534 -4.673 18.788 1.00 80.75 89 LEU A O 1
ATOM 673 N N . GLU A 1 90 ? -17.449 -5.811 18.571 1.00 82.25 90 GLU A N 1
ATOM 674 C CA . GLU A 1 90 ? -16.997 -6.634 17.448 1.00 82.25 90 GLU A CA 1
ATOM 675 C C . GLU A 1 90 ? -16.573 -5.795 16.229 1.00 82.25 90 GLU A C 1
ATOM 677 O O . GLU A 1 90 ? -15.502 -6.014 15.648 1.00 82.25 90 GLU A O 1
ATOM 682 N N . ARG A 1 91 ? -17.395 -4.809 15.846 1.00 85.19 91 ARG A N 1
ATOM 683 C CA . ARG A 1 91 ? -17.102 -3.903 14.726 1.00 85.19 91 ARG A CA 1
ATOM 684 C C . ARG A 1 91 ? -15.863 -3.050 14.994 1.00 85.19 91 ARG A C 1
ATOM 686 O O . ARG A 1 91 ? -15.034 -2.911 14.094 1.00 85.19 91 ARG A O 1
ATOM 693 N N . ILE A 1 92 ? -15.709 -2.542 16.217 1.00 84.00 92 ILE A N 1
ATOM 694 C CA . ILE A 1 92 ? -14.538 -1.761 16.646 1.00 84.00 92 ILE A CA 1
ATOM 695 C C . ILE A 1 92 ? -13.263 -2.604 16.553 1.00 84.00 92 ILE A C 1
ATOM 697 O O . ILE A 1 92 ? -12.265 -2.155 15.996 1.00 84.00 92 ILE A O 1
ATOM 701 N N . LEU A 1 93 ? -13.300 -3.852 17.022 1.00 82.19 93 LEU A N 1
ATOM 702 C CA . LEU A 1 93 ? -12.137 -4.742 17.021 1.00 82.19 93 LEU A CA 1
ATOM 703 C C . LEU A 1 93 ? -11.694 -5.176 15.613 1.00 82.19 93 LEU A C 1
ATOM 705 O O . LEU A 1 93 ? -10.507 -5.403 15.389 1.00 82.19 93 LEU A O 1
ATOM 709 N N . ARG A 1 94 ? -12.620 -5.271 14.650 1.00 84.00 94 ARG A N 1
ATOM 710 C CA . ARG A 1 94 ? -12.308 -5.595 13.240 1.00 84.00 94 ARG A CA 1
ATOM 711 C C . ARG A 1 94 ? -11.846 -4.381 12.427 1.00 84.00 94 ARG A C 1
ATOM 713 O O . ARG A 1 94 ? -11.280 -4.546 11.343 1.00 84.00 94 ARG A O 1
ATOM 720 N N . LEU A 1 95 ? -12.107 -3.167 12.912 1.00 86.50 95 LEU A N 1
ATOM 721 C CA . LEU A 1 95 ? -11.888 -1.922 12.176 1.00 86.50 95 LEU A CA 1
ATOM 722 C C . LEU A 1 95 ? -10.425 -1.693 11.745 1.00 86.50 95 LEU A C 1
ATOM 724 O O . LEU A 1 95 ? -10.241 -1.379 10.569 1.00 86.50 95 LEU A O 1
ATOM 728 N N . PRO A 1 96 ? -9.388 -1.887 12.592 1.00 85.44 96 PRO A N 1
ATOM 729 C CA . PRO A 1 96 ? -7.997 -1.608 12.214 1.00 85.44 96 PRO A CA 1
ATOM 730 C C . PRO A 1 96 ? -7.549 -2.394 10.986 1.00 85.44 96 PRO A C 1
ATOM 732 O O . PRO A 1 96 ? -6.902 -1.861 10.089 1.00 85.44 96 PRO A O 1
ATOM 735 N N . TRP A 1 97 ? -7.937 -3.665 10.933 1.00 84.00 97 TRP A N 1
ATOM 736 C CA . TRP A 1 97 ? -7.558 -4.577 9.865 1.00 84.00 97 TRP A CA 1
ATOM 737 C C . TRP A 1 97 ? -8.334 -4.320 8.576 1.00 84.00 97 TRP A C 1
ATOM 739 O O . TRP A 1 97 ? -7.747 -4.306 7.496 1.00 84.00 97 TRP A O 1
ATOM 749 N N . ARG A 1 98 ? -9.641 -4.048 8.675 1.00 88.19 98 ARG A N 1
ATOM 750 C CA . ARG A 1 98 ? -10.438 -3.641 7.508 1.00 88.19 98 ARG A CA 1
ATOM 751 C C . ARG A 1 98 ? -9.931 -2.327 6.924 1.00 88.19 98 ARG A C 1
ATOM 753 O O . ARG A 1 98 ? -9.830 -2.211 5.709 1.00 88.19 98 ARG A O 1
ATOM 760 N N . ALA A 1 99 ? -9.580 -1.375 7.785 1.00 86.81 99 ALA A N 1
ATOM 761 C CA . ALA A 1 99 ? -9.018 -0.096 7.385 1.00 86.81 99 ALA A CA 1
ATOM 762 C C . ALA A 1 99 ? -7.647 -0.263 6.722 1.00 86.81 99 ALA A C 1
ATOM 764 O O . ALA A 1 99 ? -7.428 0.297 5.656 1.00 86.81 99 ALA A O 1
ATOM 765 N N . ALA A 1 100 ? -6.754 -1.076 7.289 1.00 85.81 100 ALA A N 1
ATOM 766 C CA . ALA A 1 100 ? -5.445 -1.336 6.699 1.00 85.81 100 ALA A CA 1
ATOM 767 C C . ALA A 1 100 ? -5.538 -2.029 5.331 1.00 85.81 100 ALA A C 1
ATOM 769 O O . ALA A 1 100 ? -4.890 -1.584 4.391 1.00 85.81 100 ALA A O 1
ATOM 770 N N . VAL A 1 101 ? -6.372 -3.063 5.181 1.00 86.94 101 VAL A N 1
ATOM 771 C CA . VAL A 1 101 ? -6.544 -3.745 3.885 1.00 86.94 101 VAL A CA 1
ATOM 772 C C . VAL A 1 101 ? -7.199 -2.815 2.866 1.00 86.94 101 VAL A C 1
ATOM 774 O O . VAL A 1 101 ? -6.656 -2.609 1.785 1.00 86.94 101 VAL A O 1
ATOM 777 N N . ALA A 1 102 ? -8.336 -2.205 3.204 1.00 89.56 102 ALA A N 1
ATOM 778 C CA . ALA A 1 102 ? -9.066 -1.375 2.253 1.00 89.56 102 ALA A CA 1
ATOM 779 C C . ALA A 1 102 ? -8.280 -0.114 1.867 1.00 89.56 102 ALA A C 1
ATOM 781 O O . ALA A 1 102 ? -8.193 0.202 0.683 1.00 89.56 102 ALA A O 1
ATOM 782 N N . ALA A 1 103 ? -7.688 0.589 2.839 1.00 88.88 103 ALA A N 1
ATOM 783 C CA . ALA A 1 103 ? -6.963 1.827 2.575 1.00 88.88 103 ALA A CA 1
ATOM 784 C C . ALA A 1 103 ? -5.557 1.564 2.026 1.00 88.88 103 ALA A C 1
ATOM 786 O O . ALA A 1 103 ? -5.200 2.168 1.025 1.00 88.88 103 ALA A O 1
ATOM 787 N N . SER A 1 104 ? -4.767 0.665 2.628 1.00 89.19 104 SER A N 1
ATOM 788 C CA . SER A 1 104 ? -3.388 0.418 2.180 1.00 89.19 104 SER A CA 1
ATOM 789 C C . SER A 1 104 ? -3.366 -0.449 0.931 1.00 89.19 104 SER A C 1
ATOM 791 O O . SER A 1 104 ? -2.912 0.006 -0.113 1.00 89.19 104 SER A O 1
ATOM 793 N N . TRP A 1 105 ? -3.894 -1.676 0.982 1.00 90.88 105 TRP A N 1
ATOM 794 C CA . TRP A 1 105 ? -3.766 -2.591 -0.159 1.00 90.88 105 TRP A CA 1
ATOM 795 C C . TRP A 1 105 ? -4.503 -2.036 -1.376 1.00 90.88 105 TRP A C 1
ATOM 797 O O . TRP A 1 105 ? -3.953 -2.048 -2.473 1.00 90.88 105 TRP A O 1
ATOM 807 N N . GLY A 1 106 ? -5.697 -1.470 -1.171 1.00 91.56 106 GLY A N 1
ATOM 808 C CA . GLY A 1 106 ? -6.451 -0.800 -2.230 1.00 91.56 106 GLY A CA 1
ATOM 809 C C . GLY A 1 106 ? -5.683 0.363 -2.865 1.00 91.56 106 GLY A C 1
ATOM 810 O O . GLY A 1 106 ? -5.459 0.348 -4.074 1.00 91.56 106 GLY A O 1
ATOM 811 N N . ALA A 1 107 ? -5.224 1.336 -2.067 1.00 92.44 107 ALA A N 1
ATOM 812 C CA . ALA A 1 107 ? -4.524 2.511 -2.595 1.00 92.44 107 ALA A CA 1
ATOM 813 C C . ALA A 1 107 ? -3.228 2.144 -3.321 1.00 92.44 107 ALA A C 1
ATOM 815 O O . ALA A 1 107 ? -2.949 2.679 -4.390 1.00 92.44 107 ALA A O 1
ATOM 816 N N . TRP A 1 108 ? -2.447 1.222 -2.760 1.00 92.12 108 TRP A N 1
ATOM 817 C CA . TRP A 1 108 ? -1.160 0.823 -3.321 1.00 92.12 108 TRP A CA 1
ATOM 818 C C . TRP A 1 108 ? -1.294 -0.045 -4.574 1.00 92.12 108 TRP A C 1
ATOM 820 O O . TRP A 1 108 ? -0.500 0.105 -5.498 1.00 92.12 108 TRP A O 1
ATOM 830 N N . THR A 1 109 ? -2.319 -0.897 -4.651 1.00 93.25 109 THR A N 1
ATOM 831 C CA . THR A 1 109 ? -2.607 -1.675 -5.868 1.00 93.25 109 THR A CA 1
ATOM 832 C C . THR A 1 109 ? -3.056 -0.754 -6.997 1.00 93.25 109 THR A C 1
ATOM 834 O O . THR A 1 109 ? -2.510 -0.811 -8.096 1.00 93.25 109 THR A O 1
ATOM 837 N N . LEU A 1 110 ? -4.009 0.142 -6.715 1.00 94.06 110 LEU A N 1
ATOM 838 C CA . LEU A 1 110 ? -4.503 1.110 -7.696 1.00 94.06 110 LEU A CA 1
ATOM 839 C C . LEU A 1 110 ? -3.413 2.108 -8.100 1.00 94.06 110 LEU A C 1
ATOM 841 O O . LEU A 1 110 ? -3.295 2.439 -9.274 1.00 94.06 110 LEU A O 1
ATOM 845 N N . GLY A 1 111 ? -2.591 2.555 -7.149 1.00 91.81 111 GLY A N 1
ATOM 846 C CA . GLY A 1 111 ? -1.480 3.469 -7.397 1.00 91.81 111 GLY A CA 1
ATOM 847 C C . GLY A 1 111 ? -0.374 2.813 -8.214 1.00 91.81 111 GLY A C 1
ATOM 848 O O . GLY A 1 111 ? 0.118 3.421 -9.160 1.00 91.81 111 GLY A O 1
ATOM 849 N N . GLY A 1 112 ? -0.042 1.555 -7.906 1.00 91.44 112 GLY A N 1
ATOM 850 C CA . GLY A 1 112 ? 0.866 0.733 -8.700 1.00 91.44 112 GLY A CA 1
ATOM 851 C C . GLY A 1 112 ? 0.369 0.598 -10.134 1.00 91.44 112 GLY A C 1
ATOM 852 O O . GLY A 1 112 ? 1.097 0.956 -11.054 1.00 91.44 112 GLY A O 1
ATOM 853 N N . LEU A 1 113 ? -0.884 0.184 -10.328 1.00 94.25 113 LEU A N 1
ATOM 854 C CA . LEU A 1 113 ? -1.498 0.059 -11.651 1.00 94.25 113 LEU A CA 1
ATOM 855 C C . LEU A 1 113 ? -1.491 1.386 -12.421 1.00 94.25 113 LEU A C 1
ATOM 857 O O . LEU A 1 113 ? -1.032 1.435 -13.561 1.00 94.25 113 LEU A O 1
ATOM 861 N N . TRP A 1 114 ? -1.957 2.467 -11.791 1.00 94.12 114 TRP A N 1
ATOM 862 C CA . TRP A 1 114 ? -2.055 3.786 -12.416 1.00 94.12 114 TRP A CA 1
ATOM 863 C C . TRP A 1 114 ? -0.687 4.326 -12.824 1.00 94.12 114 TRP A C 1
ATOM 865 O O . TRP A 1 114 ? -0.511 4.743 -13.969 1.00 94.12 114 TRP A O 1
ATOM 875 N N . PHE A 1 115 ? 0.285 4.292 -11.906 1.00 92.06 115 PHE A N 1
ATOM 876 C CA . PHE A 1 115 ? 1.650 4.738 -12.173 1.00 92.06 115 PHE A CA 1
ATOM 877 C C . PHE A 1 115 ? 2.264 3.940 -13.320 1.00 92.06 115 PHE A C 1
ATOM 879 O O . PHE A 1 115 ? 2.763 4.515 -14.283 1.00 92.06 115 PHE A O 1
ATOM 886 N N . SER A 1 116 ? 2.165 2.613 -13.237 1.00 90.62 116 SER A N 1
ATOM 887 C CA . SER A 1 116 ? 2.748 1.701 -14.215 1.00 90.62 116 SER A CA 1
ATOM 888 C C . SER A 1 116 ? 2.167 1.904 -15.608 1.00 90.62 116 SER A C 1
ATOM 890 O O . SER A 1 116 ? 2.908 1.986 -16.584 1.00 90.62 116 SER A O 1
ATOM 892 N N . LEU A 1 117 ? 0.843 2.046 -15.697 1.00 92.75 117 LEU A N 1
ATOM 893 C CA . LEU A 1 117 ? 0.150 2.304 -16.952 1.00 92.75 117 LEU A CA 1
ATOM 894 C C . LEU A 1 117 ? 0.603 3.631 -17.573 1.00 92.75 117 LEU A C 1
ATOM 896 O O . LEU A 1 117 ? 0.940 3.669 -18.752 1.00 92.75 117 LEU A O 1
ATOM 900 N N . HIS A 1 118 ? 0.674 4.706 -16.783 1.00 91.00 118 HIS A N 1
ATOM 901 C CA . HIS A 1 118 ? 1.092 6.018 -17.286 1.00 91.00 118 HIS A CA 1
ATOM 902 C C . HIS A 1 118 ? 2.545 6.021 -17.754 1.00 91.00 118 HIS A C 1
ATOM 904 O O . HIS A 1 118 ? 2.838 6.565 -18.816 1.00 91.00 118 HIS A O 1
ATOM 910 N N . VAL A 1 119 ? 3.448 5.386 -17.006 1.00 87.69 119 VAL A N 1
ATOM 911 C CA . VAL A 1 119 ? 4.853 5.262 -17.412 1.00 87.69 119 VAL A CA 1
ATOM 912 C C . VAL A 1 119 ? 4.975 4.454 -18.706 1.00 87.69 119 VAL A C 1
ATOM 914 O O . VAL A 1 119 ? 5.684 4.876 -19.619 1.00 87.69 119 VAL A O 1
ATOM 917 N N . CYS A 1 120 ? 4.244 3.344 -18.838 1.00 87.88 120 CYS A N 1
ATOM 918 C CA . CYS A 1 120 ? 4.288 2.539 -20.058 1.00 87.88 120 CYS A CA 1
ATOM 919 C C . CYS A 1 120 ? 3.739 3.298 -21.275 1.00 87.88 120 CYS A C 1
ATOM 921 O O . CYS A 1 120 ? 4.336 3.227 -22.347 1.00 87.88 120 CYS A O 1
ATOM 923 N N . LEU A 1 121 ? 2.665 4.077 -21.110 1.00 89.94 121 LEU A N 1
ATOM 924 C CA . LEU A 1 121 ? 2.086 4.881 -22.191 1.00 89.94 121 LEU A CA 1
ATOM 925 C C . LEU A 1 121 ? 2.983 6.061 -22.596 1.00 89.94 121 LEU A C 1
ATOM 927 O O . LEU A 1 121 ? 3.186 6.291 -23.787 1.00 89.94 121 LEU A O 1
ATOM 931 N N . LEU A 1 122 ? 3.548 6.787 -21.627 1.00 88.06 122 LEU A N 1
ATOM 932 C CA . LEU A 1 122 ? 4.389 7.961 -21.892 1.00 88.06 122 LEU A CA 1
ATOM 933 C C . LEU A 1 122 ? 5.730 7.586 -22.538 1.00 88.06 122 LEU A C 1
ATOM 935 O O . LEU A 1 122 ? 6.182 8.272 -23.453 1.00 88.06 122 LEU A O 1
ATOM 939 N N . TRP A 1 123 ? 6.347 6.483 -22.103 1.00 85.00 123 TRP A N 1
ATOM 940 C CA . TRP A 1 123 ? 7.638 6.013 -22.626 1.00 85.00 123 TRP A CA 1
ATOM 941 C C . TRP A 1 123 ? 7.518 4.884 -23.657 1.00 85.00 123 TRP A C 1
ATOM 943 O O . TRP A 1 123 ? 8.538 4.311 -24.041 1.00 85.00 123 TRP A O 1
ATOM 953 N N . LYS A 1 124 ? 6.296 4.573 -24.119 1.00 84.69 124 LYS A N 1
ATOM 954 C CA . LYS A 1 124 ? 5.997 3.521 -25.110 1.00 84.69 124 LYS A CA 1
ATOM 955 C C . LYS A 1 124 ? 6.664 2.179 -24.775 1.00 84.69 124 LYS A C 1
ATOM 957 O O . LYS A 1 124 ? 7.246 1.525 -25.638 1.00 84.69 124 LYS A O 1
ATOM 962 N N . LYS A 1 125 ? 6.623 1.803 -23.497 1.00 80.75 125 LYS A N 1
ATOM 963 C CA . LYS A 1 125 ? 7.146 0.522 -23.007 1.00 80.75 125 LYS A CA 1
ATOM 964 C C . LYS A 1 125 ? 6.093 -0.573 -23.166 1.00 80.75 125 LYS A C 1
ATOM 966 O O . LYS A 1 125 ? 4.905 -0.285 -23.305 1.00 80.75 125 LYS A O 1
ATOM 971 N N . ASP A 1 126 ? 6.541 -1.824 -23.128 1.00 82.88 126 ASP A N 1
ATOM 972 C CA . ASP A 1 126 ? 5.642 -2.973 -23.177 1.00 82.88 126 ASP A CA 1
ATOM 973 C C . ASP A 1 126 ? 4.666 -2.960 -21.985 1.00 82.88 126 ASP A C 1
ATOM 975 O O . ASP A 1 126 ? 5.061 -2.768 -20.833 1.00 82.88 126 ASP A O 1
ATOM 979 N N . LEU A 1 127 ? 3.380 -3.183 -22.269 1.00 86.62 127 LEU A N 1
ATOM 980 C CA . LEU A 1 127 ? 2.309 -3.208 -21.274 1.00 86.62 127 LEU A CA 1
ATOM 981 C C . LEU A 1 127 ? 2.437 -4.392 -20.310 1.00 86.62 127 LEU A C 1
ATOM 983 O O . LEU A 1 127 ? 1.872 -4.345 -19.218 1.00 86.62 127 LEU A O 1
ATOM 987 N N . SER A 1 128 ? 3.208 -5.426 -20.656 1.00 80.94 128 SER A N 1
ATOM 988 C CA . SER A 1 128 ? 3.531 -6.519 -19.728 1.00 80.94 128 SER A CA 1
ATOM 989 C C . SER A 1 128 ? 4.208 -6.015 -18.438 1.00 80.94 128 SER A C 1
ATOM 991 O O . SER A 1 128 ? 3.964 -6.552 -17.353 1.00 80.94 128 SER A O 1
ATOM 993 N N . LEU A 1 129 ? 4.962 -4.909 -18.513 1.00 82.44 129 LEU A N 1
ATOM 994 C CA . LEU A 1 129 ? 5.614 -4.272 -17.364 1.00 82.44 129 LEU A CA 1
ATOM 995 C C . LEU A 1 129 ? 4.618 -3.644 -16.380 1.00 82.44 129 LEU A C 1
ATOM 997 O O . LEU A 1 129 ? 4.952 -3.442 -15.210 1.00 82.44 129 LEU A O 1
ATOM 1001 N N . VAL A 1 130 ? 3.371 -3.402 -16.804 1.00 88.38 130 VAL A N 1
ATOM 1002 C CA . VAL A 1 130 ? 2.298 -2.942 -15.912 1.00 88.38 130 VAL A CA 1
ATOM 1003 C C . VAL A 1 130 ? 1.999 -3.980 -14.836 1.00 88.38 130 VAL A C 1
ATOM 1005 O O . VAL A 1 130 ? 1.759 -3.618 -13.682 1.00 88.38 130 VAL A O 1
ATOM 1008 N N . VAL A 1 131 ? 2.070 -5.269 -15.177 1.00 87.25 131 VAL A N 1
ATOM 1009 C CA . VAL A 1 131 ? 1.863 -6.362 -14.217 1.00 87.25 131 VAL A CA 1
ATOM 1010 C C . VAL A 1 131 ? 2.963 -6.347 -13.159 1.00 87.25 131 VAL A C 1
ATOM 1012 O O . VAL A 1 131 ? 2.667 -6.396 -11.965 1.00 87.25 131 VAL A O 1
ATOM 1015 N N . VAL A 1 132 ? 4.220 -6.196 -13.586 1.00 83.31 132 VAL A N 1
ATOM 1016 C CA . VAL A 1 132 ? 5.383 -6.122 -12.689 1.00 83.31 132 VAL A CA 1
ATOM 1017 C C . VAL A 1 132 ? 5.266 -4.915 -11.758 1.00 83.31 132 VAL A C 1
ATOM 1019 O O . VAL A 1 132 ? 5.396 -5.054 -10.542 1.00 83.31 132 VAL A O 1
ATOM 1022 N N . GLY A 1 133 ? 4.940 -3.738 -12.294 1.00 85.12 133 GLY A N 1
ATOM 1023 C CA . GLY A 1 133 ? 4.814 -2.536 -11.476 1.00 85.12 133 GLY A CA 1
ATOM 1024 C C . GLY A 1 133 ? 3.610 -2.530 -10.534 1.00 85.12 133 GLY A C 1
ATOM 1025 O O . GLY A 1 133 ? 3.687 -2.021 -9.412 1.00 85.12 133 GLY A O 1
ATOM 1026 N N . THR A 1 134 ? 2.509 -3.169 -10.931 1.00 89.94 134 THR A N 1
ATOM 1027 C CA . THR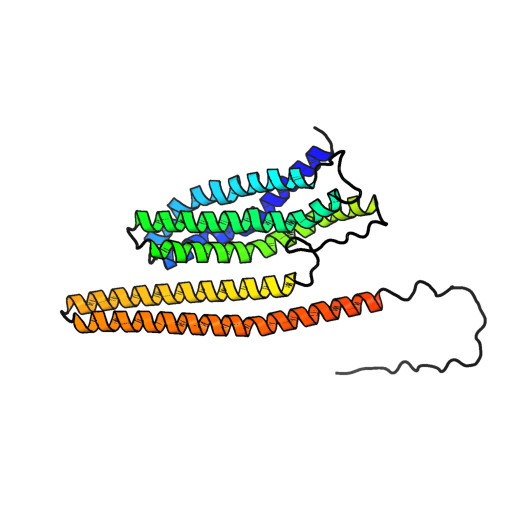 A 1 134 ? 1.359 -3.390 -10.043 1.00 89.94 134 THR A CA 1
ATOM 1028 C C . THR A 1 134 ? 1.724 -4.344 -8.909 1.00 89.94 134 THR A C 1
ATOM 1030 O O . THR A 1 134 ? 1.365 -4.089 -7.759 1.00 89.94 134 THR A O 1
ATOM 1033 N N . LEU A 1 135 ? 2.488 -5.402 -9.197 1.00 88.00 135 LEU A N 1
ATOM 1034 C CA . LEU A 1 135 ? 2.969 -6.349 -8.192 1.00 88.00 135 LEU A CA 1
ATOM 1035 C C . LEU A 1 135 ? 3.881 -5.668 -7.161 1.00 88.00 135 LEU A C 1
ATOM 1037 O O . LEU A 1 135 ? 3.690 -5.861 -5.960 1.00 88.00 135 LEU A O 1
ATOM 1041 N N . ILE A 1 136 ? 4.797 -4.803 -7.612 1.00 85.56 136 ILE A N 1
ATOM 1042 C CA . ILE A 1 136 ? 5.616 -3.952 -6.734 1.00 85.56 136 ILE A CA 1
ATOM 1043 C C . ILE A 1 136 ? 4.713 -3.104 -5.825 1.00 85.56 136 ILE A C 1
ATOM 1045 O O . ILE A 1 136 ? 4.905 -3.088 -4.606 1.00 85.56 136 ILE A O 1
ATOM 1049 N N . GLY A 1 137 ? 3.694 -2.447 -6.393 1.00 88.06 137 GLY A N 1
ATOM 1050 C CA . GLY A 1 137 ? 2.706 -1.673 -5.636 1.00 88.06 137 GLY A CA 1
ATOM 1051 C C . GLY A 1 137 ? 2.003 -2.500 -4.556 1.00 88.06 137 GLY A C 1
ATOM 1052 O O . GLY A 1 137 ? 1.993 -2.104 -3.390 1.00 88.06 137 GLY A O 1
ATOM 1053 N N . ILE A 1 138 ? 1.489 -3.684 -4.906 1.00 89.81 138 ILE A N 1
ATOM 1054 C CA . ILE A 1 138 ? 0.849 -4.614 -3.959 1.00 89.81 138 ILE A CA 1
ATOM 1055 C C . ILE A 1 138 ? 1.802 -4.959 -2.808 1.00 89.81 138 ILE A C 1
ATOM 1057 O O . ILE A 1 138 ? 1.399 -4.895 -1.645 1.00 89.81 138 ILE A O 1
ATOM 1061 N N . CYS A 1 139 ? 3.067 -5.271 -3.106 1.00 86.88 139 CYS A N 1
ATOM 1062 C CA . CYS A 1 139 ? 4.065 -5.601 -2.091 1.00 86.88 139 CYS A CA 1
ATOM 1063 C C . CYS A 1 139 ? 4.255 -4.467 -1.073 1.00 86.88 139 CYS A C 1
ATOM 1065 O O . CYS A 1 139 ? 4.211 -4.712 0.135 1.00 86.88 139 CYS A O 1
ATOM 1067 N N . PHE A 1 140 ? 4.392 -3.218 -1.533 1.00 86.44 140 PHE A N 1
ATOM 1068 C CA . PHE A 1 140 ? 4.460 -2.059 -0.635 1.00 86.44 140 PHE A CA 1
ATOM 1069 C C . PHE A 1 140 ? 3.173 -1.878 0.176 1.00 86.44 140 PHE A C 1
ATOM 1071 O O . PHE A 1 140 ? 3.236 -1.641 1.385 1.00 86.44 140 PHE A O 1
ATOM 1078 N N . GLY A 1 141 ? 2.008 -2.061 -0.451 1.00 87.06 141 GLY A N 1
ATOM 1079 C CA . GLY A 1 141 ? 0.711 -1.988 0.222 1.00 87.06 141 GLY A CA 1
ATOM 1080 C C . GLY A 1 141 ? 0.562 -2.995 1.359 1.00 87.06 141 GLY A C 1
ATOM 1081 O O . GLY A 1 141 ? 0.062 -2.639 2.433 1.00 87.06 141 GLY A O 1
ATOM 1082 N N . VAL A 1 142 ? 1.033 -4.226 1.145 1.00 86.12 142 VAL A N 1
ATOM 1083 C CA . VAL A 1 142 ? 1.037 -5.298 2.148 1.00 86.12 142 VAL A CA 1
ATOM 1084 C C . VAL A 1 142 ? 1.993 -4.963 3.287 1.00 86.12 142 VAL A C 1
ATOM 1086 O O . VAL A 1 142 ? 1.573 -4.961 4.445 1.00 86.12 142 VAL A O 1
ATOM 1089 N N . VAL A 1 143 ? 3.242 -4.610 2.969 1.00 85.00 143 VAL A N 1
ATOM 1090 C CA . VAL A 1 143 ? 4.276 -4.297 3.968 1.00 85.00 143 VAL A CA 1
ATOM 1091 C C . VAL A 1 143 ? 3.875 -3.109 4.844 1.00 85.00 143 VAL A C 1
ATOM 1093 O O . VAL A 1 143 ? 4.035 -3.180 6.062 1.00 85.00 143 VAL A O 1
ATOM 1096 N N . LEU A 1 144 ? 3.302 -2.050 4.263 1.00 86.06 144 LEU A N 1
ATOM 1097 C CA . LEU A 1 144 ? 2.843 -0.869 5.005 1.00 86.06 144 LEU A CA 1
ATOM 1098 C C . LEU A 1 144 ? 1.496 -1.070 5.701 1.00 86.06 144 LEU A C 1
ATOM 1100 O O . LEU A 1 144 ? 1.224 -0.420 6.711 1.00 86.06 144 LEU A O 1
ATOM 1104 N N . GLY A 1 145 ? 0.666 -2.000 5.226 1.00 85.12 145 GLY A N 1
ATOM 1105 C CA . GLY A 1 145 ? -0.605 -2.324 5.871 1.00 85.12 145 GLY A CA 1
ATOM 1106 C C . GLY A 1 145 ? -0.426 -2.778 7.324 1.00 85.12 145 GLY A C 1
ATOM 1107 O O . GLY A 1 145 ? -1.233 -2.417 8.179 1.00 85.12 145 GLY A O 1
ATOM 1108 N N . PHE A 1 146 ? 0.657 -3.500 7.628 1.00 83.56 146 PHE A N 1
ATOM 1109 C CA . PHE A 1 146 ? 0.931 -4.015 8.974 1.00 83.56 146 PHE A CA 1
ATOM 1110 C C . PHE A 1 146 ? 1.237 -2.935 10.030 1.00 83.56 146 PHE A C 1
ATOM 1112 O O . PHE A 1 146 ? 0.558 -2.917 11.062 1.00 83.56 146 PHE A O 1
ATOM 1119 N N . PRO A 1 147 ? 2.222 -2.029 9.850 1.00 83.38 147 PRO A N 1
ATOM 1120 C CA . PRO A 1 147 ? 2.457 -0.969 10.825 1.00 83.38 147 PRO A CA 1
ATOM 1121 C C . PRO A 1 147 ? 1.228 -0.062 10.969 1.00 83.38 147 PRO A C 1
ATOM 1123 O O . PRO A 1 147 ? 0.870 0.290 12.093 1.00 83.38 147 PRO A O 1
ATOM 1126 N N . ILE A 1 148 ? 0.515 0.225 9.871 1.00 85.19 148 ILE A N 1
ATOM 1127 C CA . ILE A 1 148 ? -0.731 1.002 9.904 1.00 85.19 148 ILE A CA 1
ATOM 1128 C C . ILE A 1 148 ? -1.788 0.300 10.768 1.00 85.19 148 ILE A C 1
ATOM 1130 O O . ILE A 1 148 ? -2.356 0.934 11.658 1.00 85.19 148 ILE A O 1
ATOM 1134 N N . SER A 1 149 ? -2.028 -1.004 10.575 1.00 86.19 149 SER A N 1
ATOM 1135 C CA . SER A 1 149 ? -3.028 -1.740 11.362 1.00 86.19 149 SER A CA 1
ATOM 1136 C C . SER A 1 149 ? -2.695 -1.749 12.853 1.00 86.19 149 SER A C 1
ATOM 1138 O O . SER A 1 149 ? -3.580 -1.537 13.677 1.00 86.19 149 SER A O 1
ATOM 1140 N N . VAL A 1 150 ? -1.419 -1.945 13.207 1.00 85.44 150 VAL A N 1
ATOM 1141 C CA . VAL A 1 150 ? -0.971 -1.983 14.611 1.00 85.44 150 VAL A CA 1
ATOM 1142 C C . VAL A 1 150 ? -1.116 -0.612 15.273 1.00 85.44 150 VAL A C 1
ATOM 1144 O O . VAL A 1 150 ? -1.553 -0.520 16.422 1.00 85.44 150 VAL A O 1
ATOM 1147 N N . THR A 1 151 ? -0.780 0.472 14.570 1.00 86.31 151 THR A N 1
ATOM 1148 C CA . THR A 1 151 ? -0.964 1.828 15.103 1.00 86.31 151 THR A CA 1
ATOM 1149 C C . THR A 1 151 ? -2.448 2.166 15.269 1.00 86.31 151 THR A C 1
ATOM 1151 O O . THR A 1 151 ? -2.829 2.725 16.297 1.00 86.31 151 THR A O 1
ATOM 1154 N N . LEU A 1 152 ? -3.304 1.784 14.314 1.00 86.12 152 LEU A N 1
ATOM 1155 C CA . LEU A 1 152 ? -4.755 1.985 14.412 1.00 86.12 152 LEU A CA 1
ATOM 1156 C C . LEU A 1 152 ? -5.388 1.171 15.547 1.00 86.12 152 LEU A C 1
ATOM 1158 O O . LEU A 1 152 ? -6.270 1.678 16.239 1.00 86.12 152 LEU A O 1
ATOM 1162 N N . GLU A 1 153 ? -4.921 -0.059 15.772 1.00 87.25 153 GLU A N 1
ATOM 1163 C CA . GLU A 1 153 ? -5.358 -0.901 16.890 1.00 87.25 153 GLU A CA 1
ATOM 1164 C C . GLU A 1 153 ? -5.039 -0.239 18.236 1.00 87.25 153 GLU A C 1
ATOM 1166 O O . GLU A 1 153 ? -5.916 -0.132 19.093 1.00 87.25 153 GLU A O 1
ATOM 1171 N N . ARG A 1 154 ? -3.823 0.300 18.402 1.00 86.25 154 ARG A N 1
ATOM 1172 C CA . ARG A 1 154 ? -3.442 1.050 19.614 1.00 86.25 154 ARG A CA 1
ATOM 1173 C C . ARG A 1 154 ? -4.316 2.282 19.844 1.00 86.25 154 ARG A C 1
ATOM 1175 O O . ARG A 1 154 ? -4.600 2.608 20.992 1.00 86.25 154 ARG A O 1
ATOM 1182 N N . LEU A 1 155 ? -4.754 2.945 18.772 1.00 86.50 155 LEU A N 1
ATOM 1183 C CA . LEU A 1 155 ? -5.662 4.090 18.860 1.00 86.50 155 LEU A CA 1
ATOM 1184 C C . LEU A 1 155 ? -7.095 3.692 19.250 1.00 86.50 155 LEU A C 1
ATOM 1186 O O . LEU A 1 155 ? -7.771 4.487 19.897 1.00 86.50 155 LEU A O 1
ATOM 1190 N N . LEU A 1 156 ? -7.566 2.493 18.878 1.00 85.31 156 LEU A N 1
ATOM 1191 C CA . LEU A 1 156 ? -8.909 2.000 19.239 1.00 85.31 156 LEU A CA 1
ATOM 1192 C C . LEU A 1 156 ? -8.970 1.300 20.590 1.00 85.31 156 LEU A C 1
ATOM 1194 O O . LEU A 1 156 ? -10.057 1.184 21.149 1.00 85.31 156 LEU A O 1
ATOM 1198 N N . LEU A 1 157 ? -7.836 0.838 21.113 1.00 84.69 157 LEU A N 1
ATOM 1199 C CA . LEU A 1 157 ? -7.765 0.139 22.391 1.00 84.69 157 LEU A CA 1
ATOM 1200 C C . LEU A 1 157 ? -8.512 0.849 23.541 1.00 84.69 157 LEU A C 1
ATOM 1202 O O . LEU A 1 157 ? -9.287 0.167 24.209 1.00 84.69 157 LEU A O 1
ATOM 1206 N N . PRO A 1 158 ? -8.357 2.169 23.786 1.00 85.19 158 PRO A N 1
ATOM 1207 C CA . PRO A 1 158 ? -9.103 2.836 24.857 1.00 85.19 158 PRO A CA 1
ATOM 1208 C C . PRO A 1 158 ? -10.623 2.780 24.643 1.00 85.19 158 PRO A C 1
ATOM 1210 O O . PRO A 1 158 ? -11.344 2.414 25.567 1.00 85.19 158 PRO A O 1
ATOM 1213 N N . LEU A 1 159 ? -11.105 3.027 23.419 1.00 82.50 159 LEU A N 1
ATOM 1214 C CA . LEU A 1 159 ? -12.536 2.962 23.091 1.00 82.50 159 LEU A CA 1
ATOM 1215 C C . LEU A 1 159 ? -13.087 1.533 23.217 1.00 82.50 159 LEU A C 1
ATOM 1217 O O . LEU A 1 159 ? -14.210 1.331 23.670 1.00 82.50 159 LEU A O 1
ATOM 1221 N N . ALA A 1 160 ? -12.299 0.527 22.833 1.00 82.69 160 ALA A N 1
ATOM 1222 C CA . ALA A 1 160 ? -12.685 -0.872 22.980 1.00 82.69 160 ALA A CA 1
ATOM 1223 C C . ALA A 1 160 ? -12.813 -1.274 24.460 1.00 82.69 160 ALA A C 1
ATOM 1225 O O . ALA A 1 160 ? -13.719 -2.025 24.814 1.00 82.69 160 ALA A O 1
ATOM 1226 N N . LEU A 1 161 ? -11.938 -0.756 25.330 1.00 83.50 161 LEU A N 1
ATOM 1227 C CA . LEU A 1 161 ? -12.005 -0.996 26.773 1.00 83.50 161 LEU A CA 1
ATOM 1228 C C . LEU A 1 161 ? -13.195 -0.286 27.425 1.00 83.50 161 LEU A C 1
ATOM 1230 O O . LEU A 1 161 ? -13.813 -0.855 28.320 1.00 83.50 161 LEU A O 1
ATOM 1234 N N . GLU A 1 162 ? -13.528 0.929 26.989 1.00 84.00 162 GLU A N 1
ATOM 1235 C CA . GLU A 1 162 ? -14.728 1.642 27.447 1.00 84.00 162 GLU A CA 1
ATOM 1236 C C . GLU A 1 162 ? -16.002 0.867 27.110 1.00 84.00 162 GLU A C 1
ATOM 1238 O O . GLU A 1 162 ? -16.865 0.700 27.970 1.00 84.00 162 GLU A O 1
ATOM 1243 N N . GLU A 1 163 ? -16.090 0.320 25.897 1.00 79.62 163 GLU A N 1
ATOM 1244 C CA . GLU A 1 163 ? -17.246 -0.477 25.491 1.00 79.62 163 GLU A CA 1
ATOM 1245 C C . GLU A 1 163 ? -17.289 -1.836 26.207 1.00 79.62 163 GLU A C 1
ATOM 1247 O O . GLU A 1 163 ? -18.350 -2.276 26.636 1.00 79.62 163 GLU A O 1
ATOM 1252 N N . GLN A 1 164 ? -16.137 -2.475 26.434 1.00 80.00 164 GLN A N 1
ATOM 1253 C CA . GLN A 1 164 ? -16.061 -3.716 27.212 1.00 80.00 164 GLN A CA 1
ATOM 1254 C C . GLN A 1 164 ? -16.442 -3.519 28.689 1.00 80.00 164 GLN A C 1
ATOM 1256 O O . GLN A 1 164 ? -16.952 -4.441 29.320 1.00 80.00 164 GLN A O 1
ATOM 1261 N N . ARG A 1 165 ? -16.213 -2.329 29.259 1.00 82.38 165 ARG A N 1
ATOM 1262 C CA . ARG A 1 165 ? -16.637 -2.010 30.633 1.00 82.38 165 ARG A CA 1
ATOM 1263 C C . ARG A 1 165 ? -18.154 -1.929 30.780 1.00 82.38 165 ARG A C 1
ATOM 1265 O O . ARG A 1 165 ? -18.632 -2.147 31.889 1.00 82.38 165 ARG A O 1
ATOM 1272 N N . LYS A 1 166 ? -18.890 -1.624 29.704 1.00 80.56 166 LYS A N 1
ATOM 1273 C CA . LYS A 1 166 ? -20.360 -1.605 29.725 1.00 80.56 166 LYS A CA 1
ATOM 1274 C C . LYS A 1 166 ? -20.933 -3.011 29.896 1.00 80.56 166 LYS A C 1
ATOM 1276 O O . LYS A 1 166 ? -21.841 -3.181 30.696 1.00 80.56 166 LYS A O 1
ATOM 1281 N N . ASP A 1 167 ? -20.319 -4.006 29.249 1.00 76.00 167 ASP A N 1
ATOM 1282 C CA . ASP A 1 167 ? -20.725 -5.417 29.324 1.00 76.00 167 ASP A CA 1
ATOM 1283 C C . ASP A 1 167 ? -19.546 -6.348 29.703 1.00 76.00 167 ASP A C 1
ATOM 1285 O O . ASP A 1 167 ? -19.004 -7.063 28.850 1.00 76.00 167 ASP A O 1
ATOM 1289 N N . PRO A 1 168 ? -19.131 -6.401 30.988 1.00 72.25 168 PRO A N 1
ATOM 1290 C CA . PRO A 1 168 ? -17.926 -7.127 31.413 1.00 72.25 168 PRO A CA 1
ATOM 1291 C C . PRO A 1 168 ? -18.001 -8.649 31.236 1.00 72.25 168 PRO A C 1
ATOM 1293 O O . PRO A 1 168 ? -16.975 -9.321 31.125 1.00 72.25 168 PRO A O 1
ATOM 1296 N N . THR A 1 169 ? -19.211 -9.210 31.242 1.00 72.31 169 THR A N 1
ATOM 1297 C CA . THR A 1 169 ? -19.462 -10.656 31.145 1.00 72.31 169 THR A CA 1
ATOM 1298 C C . THR A 1 169 ? -19.435 -11.169 29.705 1.00 72.31 169 THR A C 1
ATOM 1300 O O . THR A 1 169 ? -19.465 -12.381 29.475 1.00 72.31 169 THR A O 1
ATOM 1303 N N . LEU A 1 170 ? -19.352 -10.271 28.720 1.00 69.06 170 LEU A N 1
ATOM 1304 C CA . LEU A 1 170 ? -19.525 -10.614 27.318 1.00 69.06 170 LEU A CA 1
ATOM 1305 C C . LEU A 1 170 ? -18.220 -11.147 26.708 1.00 69.06 170 LEU A C 1
ATOM 1307 O O . LEU A 1 170 ? -17.323 -10.415 26.286 1.00 69.06 170 LEU A O 1
ATOM 1311 N N . ALA A 1 171 ? -18.106 -12.473 26.655 1.00 65.44 171 ALA A N 1
ATOM 1312 C CA . ALA A 1 171 ? -16.985 -13.155 26.022 1.00 65.44 171 ALA A CA 1
ATOM 1313 C C . ALA A 1 171 ? -17.184 -13.238 24.498 1.00 65.44 171 ALA A C 1
ATOM 1315 O O . ALA A 1 171 ? -17.801 -14.174 23.986 1.00 65.44 171 ALA A O 1
ATOM 1316 N N . LEU A 1 172 ? -16.621 -12.283 23.753 1.00 64.38 172 LEU A N 1
ATOM 1317 C CA . LEU A 1 172 ? -16.651 -12.294 22.286 1.00 64.38 172 LEU A CA 1
ATOM 1318 C C . LEU A 1 172 ? -15.974 -13.554 21.709 1.00 64.38 172 LEU A C 1
ATOM 1320 O O . LEU A 1 172 ? -14.747 -13.715 21.750 1.00 64.38 172 LEU A O 1
ATOM 1324 N N . LYS A 1 173 ? -16.776 -14.439 21.107 1.00 61.12 173 LYS A N 1
ATOM 1325 C CA . LYS A 1 173 ? -16.321 -15.604 20.330 1.00 61.12 173 LYS A CA 1
ATOM 1326 C C . LYS A 1 173 ? -16.177 -15.243 18.847 1.00 61.12 173 LYS A C 1
ATOM 1328 O O . LYS A 1 173 ? -16.882 -15.780 18.005 1.00 61.12 173 LYS A O 1
ATOM 1333 N N . GLY A 1 174 ? -15.269 -14.330 18.513 1.00 60.25 174 GLY A N 1
ATOM 1334 C CA . GLY A 1 174 ? -14.969 -14.034 17.108 1.00 60.25 174 GLY A CA 1
ATOM 1335 C C . GLY A 1 174 ? -13.820 -14.874 16.536 1.00 60.25 174 GLY A C 1
ATOM 1336 O O . GLY A 1 174 ? -12.895 -15.284 17.252 1.00 60.25 174 GLY A O 1
ATOM 1337 N N . GLY A 1 175 ? -13.886 -15.111 15.225 1.00 61.16 175 GLY A N 1
ATOM 1338 C CA . GLY A 1 175 ? -12.872 -15.767 14.398 1.00 61.16 175 GLY A CA 1
ATOM 1339 C C . GLY A 1 175 ? -12.882 -15.198 12.973 1.00 61.16 175 GLY A C 1
ATOM 1340 O O . GLY A 1 175 ? -13.838 -14.537 12.577 1.00 61.16 175 GLY A O 1
ATOM 1341 N N . GLY A 1 176 ? -11.804 -15.418 12.216 1.00 66.62 176 GLY A N 1
ATOM 1342 C CA . GLY A 1 176 ? -11.664 -14.958 10.827 1.00 66.62 176 GLY A CA 1
ATOM 1343 C C . GLY A 1 176 ? -10.431 -14.084 10.582 1.00 66.62 176 GLY A C 1
ATOM 1344 O O . GLY A 1 176 ? -9.729 -13.705 11.518 1.00 66.62 176 GLY A O 1
ATOM 1345 N N . PHE A 1 177 ? -10.179 -13.764 9.309 1.00 63.34 177 PHE A N 1
ATOM 1346 C CA . PHE A 1 177 ? -8.993 -13.020 8.856 1.00 63.34 177 PHE A CA 1
ATOM 1347 C C . PHE A 1 177 ? -8.883 -11.615 9.473 1.00 63.34 177 PHE A C 1
ATOM 1349 O O . PHE A 1 177 ? -7.799 -11.179 9.840 1.00 63.34 177 PHE A O 1
ATOM 1356 N N . PHE A 1 178 ? -10.014 -10.930 9.664 1.00 67.25 178 PHE A N 1
ATOM 1357 C CA . PHE A 1 178 ? -10.064 -9.588 10.258 1.00 67.25 178 PHE A CA 1
ATOM 1358 C C . PHE A 1 178 ? -10.142 -9.595 11.794 1.00 67.25 178 PHE A C 1
ATOM 1360 O O . PHE A 1 178 ? -10.364 -8.546 12.397 1.00 67.25 178 PHE A O 1
ATOM 1367 N N . TRP A 1 179 ? -10.029 -10.762 12.439 1.00 68.38 179 TRP A N 1
ATOM 1368 C CA . TRP A 1 179 ? -10.156 -10.873 13.889 1.00 68.38 179 TRP A CA 1
ATOM 1369 C C . TRP A 1 179 ? -8.805 -10.667 14.590 1.00 68.38 179 TRP A C 1
ATOM 1371 O O . TRP A 1 179 ? -7.831 -11.333 14.234 1.00 68.38 179 TRP A O 1
ATOM 1381 N N . PRO A 1 180 ? -8.717 -9.846 15.654 1.00 61.94 180 PRO A N 1
ATOM 1382 C CA . PRO A 1 180 ? -7.448 -9.503 16.307 1.00 61.94 180 PRO A CA 1
ATOM 1383 C C . PRO A 1 180 ? -6.814 -10.641 17.132 1.00 61.94 180 PRO A C 1
ATOM 1385 O O . PRO A 1 180 ? -5.874 -10.413 17.896 1.00 61.94 180 PRO A O 1
ATOM 1388 N N . ARG A 1 181 ? -7.265 -11.903 17.011 1.00 62.34 181 ARG A N 1
ATOM 1389 C CA . ARG A 1 181 ? -6.600 -13.028 17.692 1.00 62.34 181 ARG A CA 1
ATOM 1390 C C . ARG A 1 181 ? -5.239 -13.304 17.043 1.00 62.34 181 ARG A C 1
ATOM 1392 O O . ARG A 1 181 ? -5.097 -14.119 16.138 1.00 62.34 181 ARG A O 1
ATOM 1399 N N . GLN A 1 182 ? -4.232 -12.662 17.633 1.00 60.91 182 GLN A N 1
ATOM 1400 C CA . GLN A 1 182 ? -2.780 -12.641 17.417 1.00 60.91 182 GLN A CA 1
ATOM 1401 C C . GLN A 1 182 ? -2.054 -13.991 17.131 1.00 60.91 182 GLN A C 1
ATOM 1403 O O . GLN A 1 182 ? -0.825 -14.033 17.162 1.00 60.91 182 GLN A O 1
ATOM 1408 N N . ALA A 1 183 ? -2.719 -15.143 16.961 1.00 60.00 183 ALA A N 1
ATOM 1409 C CA . ALA A 1 183 ? -2.025 -16.406 16.664 1.00 60.00 183 ALA A CA 1
ATOM 1410 C C . ALA A 1 183 ? -1.509 -16.391 15.236 1.00 60.00 183 ALA A C 1
ATOM 1412 O O . ALA A 1 183 ? -0.348 -16.674 15.027 1.00 60.00 183 ALA A O 1
ATOM 1413 N N . TRP A 1 184 ? -2.338 -15.993 14.281 1.00 62.50 184 TRP A N 1
ATOM 1414 C CA . TRP A 1 184 ? -1.976 -15.995 12.868 1.00 62.50 184 TRP A CA 1
ATOM 1415 C C . TRP A 1 184 ? -1.245 -14.726 12.418 1.00 62.50 184 TRP A C 1
ATOM 1417 O O . TRP A 1 184 ? -0.592 -14.745 11.387 1.00 62.50 184 TRP A O 1
ATOM 1427 N N . PHE A 1 185 ? -1.288 -13.647 13.205 1.00 64.94 185 PHE A N 1
ATOM 1428 C CA . PHE A 1 185 ? -0.706 -12.358 12.822 1.00 64.94 185 PHE A CA 1
ATOM 1429 C C . PHE A 1 185 ? 0.808 -12.437 12.570 1.00 64.94 185 PHE A C 1
ATOM 1431 O O . PHE A 1 185 ? 1.244 -12.113 11.477 1.00 64.94 185 PHE A O 1
ATOM 1438 N N . MET A 1 186 ? 1.602 -12.931 13.532 1.00 66.12 186 MET A N 1
ATOM 1439 C CA . MET A 1 186 ? 3.068 -12.993 13.385 1.00 66.12 186 MET A CA 1
ATOM 1440 C C . MET A 1 186 ? 3.562 -13.804 12.175 1.00 66.12 186 MET A C 1
ATOM 1442 O O . MET A 1 186 ? 4.387 -13.273 11.432 1.00 66.12 186 MET A O 1
ATOM 1446 N N . PRO A 1 187 ? 3.102 -15.049 11.928 1.00 67.38 187 PRO A N 1
ATOM 1447 C CA . PRO A 1 187 ? 3.538 -15.765 10.733 1.00 67.38 187 PRO A CA 1
ATOM 1448 C C . PRO A 1 187 ? 3.051 -15.097 9.452 1.00 67.38 187 PRO A C 1
ATOM 1450 O O . PRO A 1 187 ? 3.814 -15.038 8.501 1.00 67.38 187 PRO A O 1
ATOM 1453 N N . VAL A 1 188 ? 1.826 -14.558 9.409 1.00 70.38 188 VAL A N 1
ATOM 1454 C CA . VAL A 1 188 ? 1.301 -13.907 8.198 1.00 70.38 188 VAL A CA 1
ATOM 1455 C C . VAL A 1 188 ? 2.081 -12.638 7.874 1.00 70.38 188 VAL A C 1
ATOM 1457 O O . VAL A 1 188 ? 2.421 -12.421 6.716 1.00 70.38 188 VAL A O 1
ATOM 1460 N N . THR A 1 189 ? 2.416 -11.822 8.876 1.00 70.62 189 THR A N 1
ATOM 1461 C CA . THR A 1 189 ? 3.215 -10.613 8.654 1.00 70.62 189 THR A CA 1
ATOM 1462 C C . THR A 1 189 ? 4.635 -10.949 8.227 1.00 70.62 189 THR A C 1
ATOM 1464 O O . THR A 1 189 ? 5.160 -10.277 7.350 1.00 70.62 189 THR A O 1
ATOM 1467 N N . PHE A 1 190 ? 5.246 -11.984 8.818 1.00 73.00 190 PHE A N 1
ATOM 1468 C CA . PHE A 1 190 ? 6.608 -12.408 8.485 1.00 73.00 190 PHE A CA 1
ATOM 1469 C C . PHE A 1 190 ? 6.676 -13.059 7.098 1.00 73.00 190 PHE A C 1
ATOM 1471 O O . PHE A 1 190 ? 7.468 -12.638 6.270 1.00 73.00 190 PHE A O 1
ATOM 1478 N N . ILE A 1 191 ? 5.805 -14.030 6.802 1.00 74.94 191 ILE A N 1
ATOM 1479 C CA . ILE A 1 191 ? 5.726 -14.662 5.474 1.00 74.94 191 ILE A CA 1
ATOM 1480 C C . ILE A 1 191 ? 5.371 -13.613 4.426 1.00 74.94 191 ILE A C 1
ATOM 1482 O O . ILE A 1 191 ? 6.014 -13.554 3.386 1.00 74.94 191 ILE A O 1
ATOM 1486 N N . GLY A 1 192 ? 4.384 -12.760 4.708 1.00 75.38 192 GLY A N 1
ATOM 1487 C CA . GLY A 1 192 ? 3.960 -11.701 3.801 1.00 75.38 192 GLY A CA 1
ATOM 1488 C C . GLY A 1 192 ? 5.087 -10.721 3.492 1.00 75.38 192 GLY A C 1
ATOM 1489 O O . GLY A 1 192 ? 5.348 -10.459 2.322 1.00 75.38 192 GLY A O 1
ATOM 1490 N N . SER A 1 193 ? 5.795 -10.213 4.507 1.00 74.25 193 SER A N 1
ATOM 1491 C CA . SER A 1 193 ? 6.905 -9.278 4.292 1.00 74.25 193 SER A CA 1
ATOM 1492 C C . SER A 1 193 ? 8.107 -9.940 3.620 1.00 74.25 193 SER A C 1
ATOM 1494 O O . SER A 1 193 ? 8.683 -9.345 2.712 1.00 74.25 193 SER A O 1
ATOM 1496 N N . SER A 1 194 ? 8.450 -11.176 3.993 1.00 75.19 194 SER A N 1
ATOM 1497 C CA . SER A 1 194 ? 9.513 -11.955 3.355 1.00 75.19 194 SER A CA 1
ATOM 1498 C C . SER A 1 194 ? 9.203 -12.266 1.891 1.00 75.19 194 SER A C 1
ATOM 1500 O O . SER A 1 194 ? 10.055 -12.039 1.038 1.00 75.19 194 SER A O 1
ATOM 1502 N N . LEU A 1 195 ? 7.986 -12.719 1.575 1.00 76.75 195 LEU A N 1
ATOM 1503 C CA . LEU A 1 195 ? 7.548 -12.939 0.194 1.00 76.75 195 LEU A CA 1
ATOM 1504 C C . LEU A 1 195 ? 7.566 -11.634 -0.599 1.00 76.75 195 LEU A C 1
ATOM 1506 O O . LEU A 1 195 ? 8.075 -11.619 -1.712 1.00 76.75 195 LEU A O 1
ATOM 1510 N N . CYS A 1 196 ? 7.082 -10.529 -0.024 1.00 79.25 196 CYS A N 1
ATOM 1511 C CA . CYS A 1 196 ? 7.151 -9.223 -0.678 1.00 79.25 196 CYS A CA 1
ATOM 1512 C C . CYS A 1 196 ? 8.602 -8.803 -0.946 1.00 79.25 196 CYS A C 1
ATOM 1514 O O . CYS A 1 196 ? 8.899 -8.340 -2.040 1.00 79.25 196 CYS A O 1
ATOM 1516 N N . ALA A 1 197 ? 9.517 -8.996 0.007 1.00 76.88 197 ALA A N 1
ATOM 1517 C CA . ALA A 1 197 ? 10.932 -8.681 -0.176 1.00 76.88 197 ALA A CA 1
ATOM 1518 C C . ALA A 1 197 ? 11.581 -9.539 -1.275 1.00 76.88 197 ALA A C 1
ATOM 1520 O O . ALA A 1 197 ? 12.327 -9.012 -2.100 1.00 76.88 197 ALA A O 1
ATOM 1521 N N . LEU A 1 198 ? 11.266 -10.837 -1.327 1.00 79.31 198 LEU A N 1
ATOM 1522 C CA . LEU A 1 198 ? 11.734 -11.733 -2.387 1.00 79.31 198 LEU A CA 1
ATOM 1523 C C . LEU A 1 198 ? 11.183 -11.333 -3.753 1.00 79.31 198 LEU A C 1
ATOM 1525 O O . LEU A 1 198 ? 11.947 -11.244 -4.708 1.00 79.31 198 LEU A O 1
ATOM 1529 N N . VAL A 1 199 ? 9.883 -11.051 -3.841 1.00 77.94 199 VAL A N 1
ATOM 1530 C CA . VAL A 1 199 ? 9.236 -10.607 -5.080 1.00 77.94 199 VAL A CA 1
ATOM 1531 C C . VAL A 1 199 ? 9.837 -9.288 -5.555 1.00 77.94 199 VAL A C 1
ATOM 1533 O O . VAL A 1 199 ? 10.192 -9.181 -6.724 1.00 77.94 199 VAL A O 1
ATOM 1536 N N . LEU A 1 200 ? 10.023 -8.311 -4.663 1.00 73.62 200 LEU A N 1
ATOM 1537 C CA . LEU A 1 200 ? 10.667 -7.038 -4.994 1.00 73.62 200 LEU A CA 1
ATOM 1538 C C . LEU A 1 200 ? 12.105 -7.248 -5.491 1.00 73.62 200 LEU A C 1
ATOM 1540 O O . LEU A 1 200 ? 12.472 -6.695 -6.525 1.00 73.62 200 LEU A O 1
ATOM 1544 N N . SER A 1 201 ? 12.897 -8.077 -4.803 1.00 74.69 201 SER A N 1
ATOM 1545 C CA . SER A 1 201 ? 14.267 -8.414 -5.217 1.00 74.69 201 SER A CA 1
ATOM 1546 C C . SER A 1 201 ? 14.294 -9.095 -6.591 1.00 74.69 201 SER A C 1
ATOM 1548 O O . SER A 1 201 ? 15.031 -8.678 -7.484 1.00 74.69 201 SER A O 1
ATOM 1550 N N . GLY A 1 202 ? 13.420 -10.083 -6.803 1.00 73.69 202 GLY A N 1
ATOM 1551 C CA . GLY A 1 202 ? 13.273 -10.784 -8.075 1.00 73.69 202 GLY A CA 1
ATOM 1552 C C . GLY A 1 202 ? 12.860 -9.860 -9.218 1.00 73.69 202 GLY A C 1
ATOM 1553 O O . GLY A 1 202 ? 13.464 -9.913 -10.285 1.00 73.69 202 GLY A O 1
ATOM 1554 N N . CYS A 1 203 ? 11.898 -8.960 -8.988 1.00 70.94 203 CYS A N 1
ATOM 1555 C CA . CYS A 1 203 ? 11.484 -7.965 -9.980 1.00 70.94 203 CYS A CA 1
ATOM 1556 C C . CYS A 1 203 ? 12.658 -7.062 -10.384 1.00 70.94 203 CYS A C 1
ATOM 1558 O O . CYS A 1 203 ? 12.870 -6.832 -11.571 1.00 70.94 203 CYS A O 1
ATOM 1560 N N . VAL A 1 204 ? 13.464 -6.594 -9.424 1.00 69.06 204 VAL A N 1
ATOM 1561 C CA . VAL A 1 204 ? 14.647 -5.765 -9.716 1.00 69.06 204 VAL A CA 1
ATOM 1562 C C . VAL A 1 204 ? 15.678 -6.533 -10.548 1.00 69.06 204 VAL A C 1
ATOM 1564 O O . VAL A 1 204 ? 16.193 -5.991 -11.527 1.00 69.06 204 VAL A O 1
ATOM 1567 N N . VAL A 1 205 ? 15.963 -7.790 -10.196 1.00 72.38 205 VAL A N 1
ATOM 1568 C CA . VAL A 1 205 ? 16.919 -8.635 -10.932 1.00 72.38 205 VAL A CA 1
ATOM 1569 C C . VAL A 1 205 ? 16.438 -8.904 -12.357 1.00 72.38 205 VAL A C 1
ATOM 1571 O O . VAL A 1 205 ? 17.208 -8.718 -13.297 1.00 72.38 205 VAL A O 1
ATOM 1574 N N . LEU A 1 206 ? 15.167 -9.280 -12.534 1.00 69.44 206 LEU A N 1
ATOM 1575 C CA . LEU A 1 206 ? 14.587 -9.548 -13.853 1.00 69.44 206 LEU A CA 1
ATOM 1576 C C . LEU A 1 206 ? 14.680 -8.328 -14.768 1.00 69.44 206 LEU A C 1
ATOM 1578 O O . LEU A 1 206 ? 15.100 -8.456 -15.915 1.00 69.44 206 LEU A O 1
ATOM 1582 N N . VAL A 1 207 ? 14.367 -7.140 -14.253 1.00 67.12 207 VAL A N 1
ATOM 1583 C CA . VAL A 1 207 ? 14.428 -5.907 -15.046 1.00 67.12 207 VAL A CA 1
ATOM 1584 C C . VAL A 1 207 ? 15.863 -5.554 -15.420 1.00 67.12 207 VAL A C 1
ATOM 1586 O O . VAL A 1 207 ? 16.130 -5.152 -16.552 1.00 67.12 207 VAL A O 1
ATOM 1589 N N . LYS A 1 208 ? 16.814 -5.709 -14.492 1.00 67.50 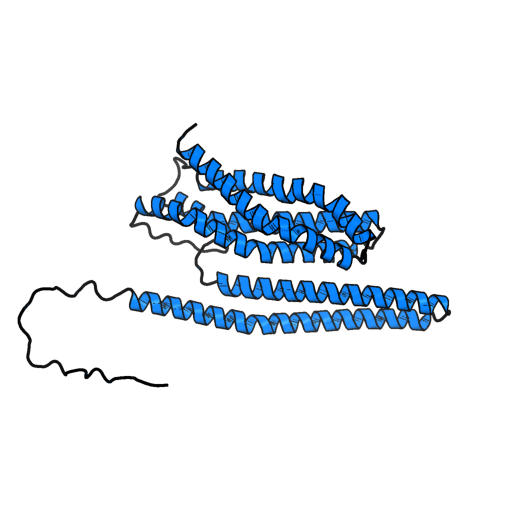208 LYS A N 1
ATOM 1590 C CA . LYS A 1 208 ? 18.232 -5.458 -14.785 1.00 67.50 208 LYS A CA 1
ATOM 1591 C C . LYS A 1 208 ? 18.768 -6.425 -15.836 1.00 67.50 208 LYS A C 1
ATOM 1593 O O . LYS A 1 208 ? 19.467 -5.987 -16.745 1.00 67.50 208 LYS A O 1
ATOM 1598 N N . LEU A 1 209 ? 18.400 -7.702 -15.748 1.00 69.69 209 LEU A N 1
ATOM 1599 C CA . LEU A 1 209 ? 18.761 -8.706 -16.747 1.00 69.69 209 LEU A CA 1
ATOM 1600 C C . LEU A 1 209 ? 18.149 -8.397 -18.117 1.00 69.69 209 LEU A C 1
ATOM 1602 O O . LEU A 1 209 ? 18.852 -8.500 -19.117 1.00 69.69 209 LEU A O 1
ATOM 1606 N N . GLN A 1 210 ? 16.880 -7.980 -18.170 1.00 68.62 210 GLN A N 1
ATOM 1607 C CA . GLN A 1 210 ? 16.234 -7.557 -19.417 1.00 68.62 210 GLN A CA 1
ATOM 1608 C C . GLN A 1 210 ? 16.943 -6.351 -20.041 1.00 68.62 210 GLN A C 1
ATOM 1610 O O . GLN A 1 210 ? 17.268 -6.393 -21.222 1.00 68.62 210 GLN A O 1
ATOM 1615 N N . GLY A 1 211 ? 17.272 -5.328 -19.247 1.00 67.12 211 GLY A N 1
ATOM 1616 C CA . GLY A 1 211 ? 17.991 -4.150 -19.739 1.00 67.12 211 GLY A CA 1
ATOM 1617 C C . GLY A 1 211 ? 19.364 -4.483 -20.332 1.00 67.12 211 GLY A C 1
ATOM 1618 O O . GLY A 1 211 ? 19.663 -4.067 -21.446 1.00 67.12 211 GLY A O 1
ATOM 1619 N N . VAL A 1 212 ? 20.168 -5.290 -19.628 1.00 69.06 212 VAL A N 1
ATOM 1620 C CA . VAL A 1 212 ? 21.487 -5.735 -20.121 1.00 69.06 212 VAL A CA 1
ATOM 1621 C C . VAL A 1 212 ? 21.347 -6.591 -21.381 1.00 69.06 212 VAL A C 1
ATOM 1623 O O . VAL A 1 212 ? 22.126 -6.451 -22.321 1.00 69.06 212 VAL A O 1
ATOM 1626 N N . ARG A 1 213 ? 20.343 -7.472 -21.422 1.00 67.19 213 ARG A N 1
ATOM 1627 C CA . ARG A 1 213 ? 20.062 -8.326 -22.579 1.00 67.19 213 ARG A CA 1
ATOM 1628 C C . ARG A 1 213 ? 19.669 -7.509 -23.810 1.00 67.19 213 ARG A C 1
ATOM 1630 O O . ARG A 1 213 ? 20.134 -7.825 -24.901 1.00 67.19 213 ARG A O 1
ATOM 1637 N N . ASP A 1 214 ? 18.834 -6.488 -23.649 1.00 68.50 214 ASP A N 1
ATOM 1638 C CA . ASP A 1 214 ? 18.409 -5.623 -24.752 1.00 68.50 214 ASP A CA 1
ATOM 1639 C C . ASP A 1 214 ? 19.575 -4.786 -25.295 1.00 68.50 214 ASP A C 1
ATOM 1641 O O . ASP A 1 214 ? 19.705 -4.615 -26.507 1.00 68.50 214 ASP A O 1
ATOM 1645 N N . GLU A 1 215 ? 20.466 -4.323 -24.419 1.00 69.69 215 GLU A N 1
ATOM 1646 C CA . GLU A 1 215 ? 21.669 -3.580 -24.800 1.00 69.69 215 GLU A CA 1
ATOM 1647 C C . GLU A 1 215 ? 22.668 -4.463 -25.567 1.00 69.69 215 GLU A C 1
ATOM 1649 O O . GLU A 1 215 ? 23.100 -4.094 -26.661 1.00 69.69 215 GLU A O 1
ATOM 1654 N N . LEU A 1 216 ? 22.938 -5.682 -25.076 1.00 67.94 216 LEU A N 1
ATOM 1655 C CA . LEU A 1 216 ? 23.755 -6.674 -25.790 1.00 67.94 216 LEU A CA 1
ATOM 1656 C C . LEU A 1 216 ? 23.140 -7.071 -27.133 1.00 67.94 216 LEU A C 1
ATOM 1658 O O . LEU A 1 216 ? 23.853 -7.210 -28.124 1.00 67.94 216 LEU A O 1
ATOM 1662 N N . ARG A 1 217 ? 21.818 -7.265 -27.181 1.00 70.06 217 ARG A N 1
ATOM 1663 C CA . ARG A 1 217 ? 21.105 -7.591 -28.419 1.00 70.06 217 ARG A CA 1
ATOM 1664 C C . ARG A 1 217 ? 21.281 -6.484 -29.452 1.00 70.06 217 ARG A C 1
ATOM 1666 O O . ARG A 1 217 ? 21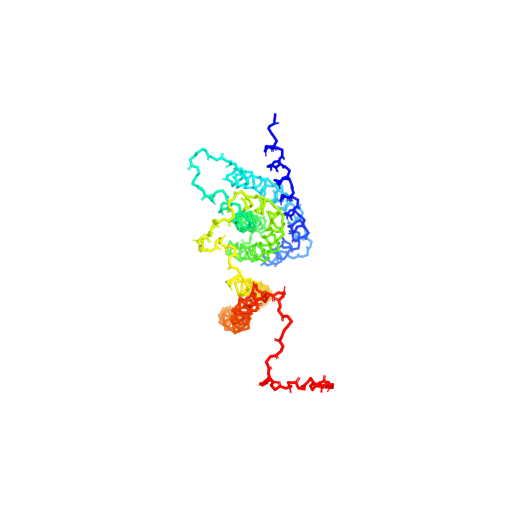.567 -6.789 -30.604 1.00 70.06 217 ARG A O 1
ATOM 1673 N N . ASN A 1 218 ? 21.114 -5.226 -29.056 1.00 71.06 218 ASN A N 1
ATOM 1674 C CA . ASN A 1 218 ? 21.264 -4.094 -29.967 1.00 71.06 218 ASN A CA 1
ATOM 1675 C C . ASN A 1 218 ? 22.707 -3.968 -30.479 1.00 71.06 218 ASN A C 1
ATOM 1677 O O . ASN A 1 218 ? 22.894 -3.704 -31.664 1.00 71.06 218 ASN A O 1
ATOM 1681 N N . ALA A 1 219 ? 23.706 -4.233 -29.631 1.00 70.75 219 ALA A N 1
ATOM 1682 C CA . ALA A 1 219 ? 25.110 -4.284 -30.042 1.00 70.75 219 ALA A CA 1
ATOM 1683 C C . ALA A 1 219 ? 25.385 -5.427 -31.042 1.00 70.75 219 ALA A C 1
ATOM 1685 O O . ALA A 1 219 ? 25.946 -5.195 -32.108 1.00 70.75 219 ALA A O 1
ATOM 1686 N N . LEU A 1 220 ? 24.901 -6.641 -30.762 1.00 68.81 220 LEU A N 1
ATOM 1687 C CA . LEU A 1 220 ? 25.081 -7.814 -31.633 1.00 68.81 220 LEU A CA 1
ATOM 1688 C C . LEU A 1 220 ? 24.354 -7.686 -32.979 1.00 68.81 220 LEU A C 1
ATOM 1690 O O . LEU A 1 220 ? 24.846 -8.155 -34.003 1.00 68.81 220 LEU A O 1
ATOM 1694 N N . VAL A 1 221 ? 23.177 -7.054 -32.991 1.00 73.44 221 VAL A N 1
ATOM 1695 C CA . VAL A 1 221 ? 22.434 -6.764 -34.226 1.00 73.44 221 VAL A CA 1
ATOM 1696 C C . VAL A 1 221 ? 23.148 -5.696 -35.054 1.00 73.44 221 VAL A C 1
ATOM 1698 O O . VAL A 1 221 ? 23.182 -5.819 -36.276 1.00 73.44 221 VAL A O 1
ATOM 1701 N N . ALA A 1 222 ? 23.758 -4.691 -34.417 1.00 71.31 222 ALA A N 1
ATOM 1702 C CA . ALA A 1 222 ? 24.573 -3.693 -35.112 1.00 71.31 222 ALA A CA 1
ATOM 1703 C C . ALA A 1 222 ? 25.830 -4.306 -35.762 1.00 71.31 222 ALA A C 1
ATOM 1705 O O . ALA A 1 222 ? 26.275 -3.824 -36.800 1.00 71.31 222 ALA A O 1
ATOM 1706 N N . GLU A 1 223 ? 26.353 -5.399 -35.201 1.00 74.69 223 GLU A N 1
ATOM 1707 C CA . GLU A 1 223 ? 27.469 -6.179 -35.757 1.00 74.69 223 GLU A CA 1
ATOM 1708 C C . GLU A 1 223 ? 27.031 -7.264 -36.769 1.00 74.69 223 GLU A C 1
ATOM 1710 O O . GLU A 1 223 ? 27.872 -7.977 -37.315 1.00 74.69 223 GLU A O 1
ATOM 1715 N N . GLY A 1 224 ? 25.728 -7.401 -37.058 1.00 67.31 224 GLY A N 1
ATOM 1716 C CA . GLY A 1 224 ? 25.191 -8.354 -38.044 1.00 67.31 224 GLY A CA 1
ATOM 1717 C C . GLY A 1 224 ? 25.019 -9.800 -37.546 1.00 67.31 224 GLY A C 1
ATOM 1718 O O . GLY A 1 224 ? 24.661 -10.688 -38.322 1.00 67.31 224 GLY A O 1
ATOM 1719 N N . ALA A 1 225 ? 25.221 -10.065 -36.251 1.00 64.81 225 ALA A N 1
ATOM 1720 C CA . ALA A 1 225 ? 25.170 -11.402 -35.652 1.00 64.81 225 ALA A CA 1
ATOM 1721 C C . ALA A 1 225 ? 23.755 -11.793 -35.165 1.00 64.81 225 ALA A C 1
ATOM 1723 O O . ALA A 1 225 ? 23.509 -11.999 -33.972 1.00 64.81 225 ALA A O 1
ATOM 1724 N N . HIS A 1 226 ? 22.803 -11.931 -36.094 1.00 64.31 226 HIS A N 1
ATOM 1725 C CA . HIS A 1 226 ? 21.392 -12.207 -35.776 1.00 64.31 226 HIS A CA 1
ATOM 1726 C C . HIS A 1 226 ? 21.139 -13.545 -35.045 1.00 64.31 226 HIS A C 1
ATOM 1728 O O . HIS A 1 226 ? 20.275 -13.598 -34.170 1.00 64.31 226 HIS A O 1
ATOM 1734 N N . GLY A 1 227 ? 21.913 -14.604 -35.325 1.00 58.38 227 GLY A N 1
ATOM 1735 C CA . GLY A 1 227 ? 21.756 -15.911 -34.658 1.00 58.38 227 GLY A CA 1
ATOM 1736 C C . GLY A 1 227 ? 22.164 -15.907 -33.176 1.00 58.38 227 GLY A C 1
ATOM 1737 O O . GLY A 1 227 ? 21.528 -16.547 -32.334 1.00 58.38 227 GLY A O 1
ATOM 1738 N N . SER A 1 228 ? 23.178 -15.113 -32.822 1.00 60.03 228 SER A N 1
ATOM 1739 C CA . SER A 1 228 ? 23.633 -14.956 -31.434 1.00 60.03 228 SER A CA 1
ATOM 1740 C C . SER A 1 228 ? 22.610 -14.185 -30.596 1.00 60.03 228 SER A C 1
ATOM 1742 O O . SER A 1 228 ? 22.380 -14.519 -29.434 1.00 60.03 228 SER A O 1
ATOM 1744 N N . ALA A 1 229 ? 21.933 -13.201 -31.199 1.00 58.50 229 ALA A N 1
ATOM 1745 C CA . ALA A 1 229 ? 20.870 -12.429 -30.559 1.00 58.50 229 ALA A CA 1
ATOM 1746 C C . ALA A 1 229 ? 19.635 -13.282 -30.203 1.00 58.50 229 ALA A C 1
ATOM 1748 O O . ALA A 1 229 ? 19.032 -13.083 -29.146 1.00 58.50 229 ALA A O 1
ATOM 1749 N N . GLU A 1 230 ? 19.268 -14.247 -31.049 1.00 60.97 230 GLU A N 1
ATOM 1750 C CA . GLU A 1 230 ? 18.135 -15.149 -30.800 1.00 60.97 230 GLU A CA 1
ATOM 1751 C C . GLU A 1 230 ? 18.454 -16.181 -29.704 1.00 60.97 230 GLU A C 1
ATOM 1753 O O . GLU A 1 230 ? 17.642 -16.439 -28.812 1.00 60.97 230 GLU A O 1
ATOM 1758 N N . THR A 1 231 ? 19.695 -16.675 -29.680 1.00 61.47 231 THR A N 1
ATOM 1759 C CA . THR A 1 231 ? 20.189 -17.581 -28.628 1.00 61.47 231 THR A CA 1
ATOM 1760 C C . THR A 1 231 ? 20.220 -16.887 -27.260 1.00 61.47 231 THR A C 1
ATOM 1762 O O . THR A 1 231 ? 19.775 -17.451 -26.255 1.00 61.47 231 THR A O 1
ATOM 1765 N N . LEU A 1 232 ? 20.636 -15.614 -27.228 1.00 60.12 232 LEU A N 1
ATOM 1766 C CA . LEU A 1 232 ? 20.583 -14.759 -26.036 1.00 60.12 232 LEU A CA 1
ATOM 1767 C C . LEU A 1 232 ? 19.144 -14.614 -25.504 1.00 60.12 232 LEU A C 1
ATOM 1769 O O . LEU A 1 232 ? 18.918 -14.538 -24.290 1.00 60.12 232 LEU A O 1
ATOM 1773 N N . MET A 1 233 ? 18.151 -14.610 -26.405 1.00 60.69 233 MET A N 1
ATOM 1774 C CA . MET A 1 233 ? 16.750 -14.524 -26.014 1.00 60.69 233 MET A CA 1
ATOM 1775 C C . MET A 1 233 ? 16.235 -15.788 -25.323 1.00 60.69 233 MET A C 1
ATOM 1777 O O . MET A 1 233 ? 15.525 -15.683 -24.314 1.00 60.69 233 MET A O 1
ATOM 1781 N N . GLY A 1 234 ? 16.611 -16.958 -25.844 1.00 60.06 234 GLY A N 1
ATOM 1782 C CA . GLY A 1 234 ? 16.281 -18.257 -25.256 1.00 60.06 234 GLY A CA 1
ATOM 1783 C C . GLY A 1 234 ? 16.914 -18.444 -23.875 1.00 60.06 234 GLY A C 1
ATOM 1784 O O . GLY A 1 234 ? 16.224 -18.813 -22.924 1.00 60.06 234 GLY A O 1
ATOM 1785 N N . MET A 1 235 ? 18.193 -18.082 -23.726 1.00 59.75 235 MET A N 1
ATOM 1786 C CA . MET A 1 235 ? 18.902 -18.181 -22.442 1.00 59.75 235 MET A CA 1
ATOM 1787 C C . MET A 1 235 ? 18.312 -17.250 -21.377 1.00 59.75 235 MET A C 1
ATOM 1789 O O . MET A 1 235 ? 18.154 -17.658 -20.229 1.00 59.75 235 MET A O 1
ATOM 1793 N N . GLY A 1 236 ? 17.911 -16.024 -21.737 1.00 59.31 236 GLY A N 1
ATOM 1794 C CA . GLY A 1 236 ? 17.284 -15.111 -20.775 1.00 59.31 236 GLY A CA 1
ATOM 1795 C C . GLY A 1 236 ? 15.905 -15.577 -20.285 1.00 59.31 236 GLY A C 1
ATOM 1796 O O . GLY A 1 236 ? 15.558 -15.331 -19.133 1.00 59.31 236 GLY A O 1
ATOM 1797 N N . GLY A 1 237 ? 15.131 -16.278 -21.125 1.00 59.62 237 GLY A N 1
ATOM 1798 C CA . GLY A 1 237 ? 13.867 -16.898 -20.704 1.00 59.62 237 GLY A CA 1
ATOM 1799 C C . GLY A 1 237 ? 14.086 -18.077 -19.752 1.00 59.62 237 GLY A C 1
ATOM 1800 O O . GLY A 1 237 ? 13.386 -18.202 -18.748 1.00 59.62 237 GLY A O 1
ATOM 1801 N N . MET A 1 238 ? 15.109 -18.890 -20.025 1.00 58.91 238 MET A N 1
ATOM 1802 C CA . MET A 1 238 ? 15.513 -20.010 -19.171 1.00 58.91 238 MET A CA 1
ATOM 1803 C C . MET A 1 238 ? 16.013 -19.528 -17.799 1.00 58.91 238 MET A C 1
ATOM 1805 O O . MET A 1 238 ? 15.522 -19.995 -16.775 1.00 58.91 238 MET A O 1
ATOM 1809 N N . LEU A 1 239 ? 16.880 -18.509 -17.770 1.00 60.00 239 LEU A N 1
ATOM 1810 C CA . LEU A 1 239 ? 17.362 -17.866 -16.540 1.00 60.00 239 LEU A CA 1
ATOM 1811 C C . LEU A 1 239 ? 16.225 -17.258 -15.711 1.00 60.00 239 LEU A C 1
ATOM 1813 O O . LEU A 1 239 ? 16.220 -17.390 -14.490 1.00 60.00 239 LEU A O 1
ATOM 1817 N N . ALA A 1 240 ? 15.246 -16.610 -16.351 1.00 60.72 240 ALA A N 1
ATOM 1818 C CA . ALA A 1 240 ? 14.076 -16.079 -15.654 1.00 60.72 240 ALA A CA 1
ATOM 1819 C C . ALA A 1 240 ? 13.224 -17.198 -15.028 1.00 60.72 240 ALA A C 1
ATOM 1821 O O . ALA A 1 240 ? 12.751 -17.046 -13.900 1.00 60.72 240 ALA A O 1
ATOM 1822 N N . GLY A 1 241 ? 13.068 -18.328 -15.727 1.00 58.16 241 GLY A N 1
ATOM 1823 C CA . GLY A 1 241 ? 12.393 -19.519 -15.210 1.00 58.16 241 GLY A CA 1
ATOM 1824 C C . GLY A 1 241 ? 13.119 -20.140 -14.013 1.00 58.16 241 GLY A C 1
ATOM 1825 O O . GLY A 1 241 ? 12.490 -20.427 -12.994 1.00 58.16 241 GLY A O 1
ATOM 1826 N N . GLU A 1 242 ? 14.443 -20.278 -14.092 1.00 63.00 242 GLU A N 1
ATOM 1827 C CA . GLU A 1 242 ? 15.267 -20.801 -12.995 1.00 63.00 242 GLU A CA 1
ATOM 1828 C C . GLU A 1 242 ? 15.296 -19.862 -11.784 1.00 63.00 242 GLU A C 1
ATOM 1830 O O . GLU A 1 242 ? 15.171 -20.319 -10.647 1.00 63.00 242 GLU A O 1
ATOM 1835 N N . LEU A 1 243 ? 15.378 -18.546 -12.003 1.00 62.75 243 LEU A N 1
ATOM 1836 C CA . LEU A 1 243 ? 15.268 -17.540 -10.942 1.00 62.75 243 LEU A CA 1
ATOM 1837 C C . LEU A 1 243 ? 13.898 -17.580 -10.268 1.00 62.75 243 LEU A C 1
ATOM 1839 O O . LEU A 1 243 ? 13.831 -17.540 -9.040 1.00 62.75 243 LEU A O 1
ATOM 1843 N N . ALA A 1 244 ? 12.812 -17.677 -11.038 1.00 59.06 244 ALA A N 1
ATOM 1844 C CA . ALA A 1 244 ? 11.461 -17.789 -10.493 1.00 59.06 244 ALA A CA 1
ATOM 1845 C C . ALA A 1 244 ? 11.301 -19.063 -9.648 1.00 59.06 244 ALA A C 1
ATOM 1847 O O . ALA A 1 244 ? 10.746 -19.013 -8.547 1.00 59.06 244 ALA A O 1
ATOM 1848 N N . PHE A 1 245 ? 11.849 -20.184 -10.121 1.00 65.19 245 PHE A N 1
ATOM 1849 C CA . PHE A 1 245 ? 11.876 -21.441 -9.378 1.00 65.19 245 PHE A CA 1
ATOM 1850 C C . PHE A 1 245 ? 12.706 -21.320 -8.091 1.00 65.19 245 PHE A C 1
ATOM 1852 O O . 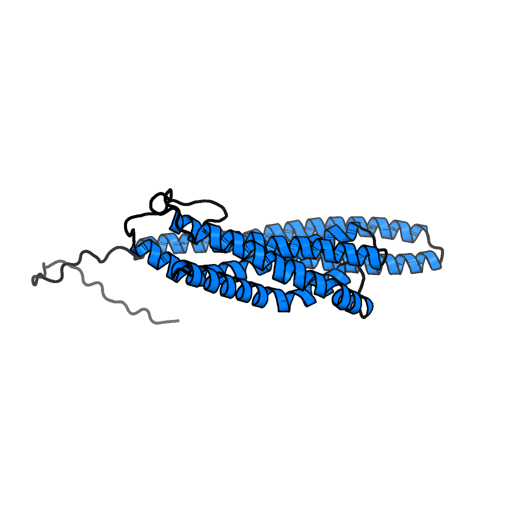PHE A 1 245 ? 12.229 -21.670 -7.011 1.00 65.19 245 PHE A O 1
ATOM 1859 N N . GLY A 1 246 ? 13.909 -20.745 -8.167 1.00 59.62 246 GLY A N 1
ATOM 1860 C CA . GLY A 1 246 ? 14.772 -20.496 -7.011 1.00 59.62 246 GLY A CA 1
ATOM 1861 C C . GLY A 1 246 ? 14.127 -19.572 -5.973 1.00 59.62 246 GLY A C 1
ATOM 1862 O O . GLY A 1 246 ? 14.142 -19.872 -4.780 1.00 59.62 246 GLY A O 1
ATOM 1863 N N . LEU A 1 247 ? 13.478 -18.490 -6.409 1.00 66.06 247 LEU A N 1
ATOM 1864 C CA . LEU A 1 247 ? 12.725 -17.575 -5.544 1.00 66.06 247 LEU A CA 1
ATOM 1865 C C . LEU A 1 247 ? 11.559 -18.273 -4.837 1.00 66.06 247 LEU A C 1
ATOM 1867 O O . LEU A 1 247 ? 11.330 -18.017 -3.653 1.00 66.06 247 LEU A O 1
ATOM 1871 N N . ALA A 1 248 ? 10.854 -19.176 -5.523 1.00 63.19 248 ALA A N 1
ATOM 1872 C CA . ALA A 1 248 ? 9.796 -19.976 -4.913 1.00 63.19 248 ALA A CA 1
ATOM 1873 C C . ALA A 1 248 ? 10.345 -20.884 -3.797 1.00 63.19 248 ALA A C 1
ATOM 1875 O O . ALA A 1 248 ? 9.760 -20.948 -2.713 1.00 63.19 248 ALA A O 1
ATOM 1876 N N . TRP A 1 249 ? 11.505 -21.514 -4.013 1.00 68.31 249 TRP A N 1
ATOM 1877 C CA . TRP A 1 249 ? 12.180 -22.328 -2.995 1.00 68.31 249 TRP A CA 1
ATOM 1878 C C . TRP A 1 249 ? 12.669 -21.510 -1.802 1.00 68.31 249 TRP A C 1
ATOM 1880 O O . TRP A 1 249 ? 12.442 -21.906 -0.657 1.00 68.31 249 TRP A O 1
ATOM 1890 N N . VAL A 1 250 ? 13.281 -20.346 -2.038 1.00 65.62 250 VAL A N 1
ATOM 1891 C CA . VAL A 1 250 ? 13.701 -19.438 -0.958 1.00 65.62 250 VAL A CA 1
ATOM 1892 C C . VAL A 1 250 ? 12.482 -18.931 -0.178 1.00 65.62 250 VAL A C 1
ATOM 1894 O O . VAL A 1 250 ? 12.516 -18.887 1.052 1.00 65.62 250 VAL A O 1
ATOM 1897 N N . GLY A 1 251 ? 11.372 -18.628 -0.858 1.00 62.31 251 GLY A N 1
ATOM 1898 C CA . GLY A 1 251 ? 10.099 -18.277 -0.221 1.00 62.31 251 GLY A CA 1
ATOM 1899 C C . GLY A 1 251 ? 9.547 -19.400 0.659 1.00 62.31 251 GLY A C 1
ATOM 1900 O O . GLY A 1 251 ? 9.143 -19.150 1.796 1.00 62.31 251 GLY A O 1
ATOM 1901 N N . GLY A 1 252 ? 9.602 -20.644 0.176 1.00 63.41 252 GLY A N 1
ATOM 1902 C CA . GLY A 1 252 ? 9.256 -21.833 0.956 1.00 63.41 252 GLY A CA 1
ATOM 1903 C C . GLY A 1 252 ? 10.157 -22.022 2.180 1.00 63.41 252 GLY A C 1
ATOM 1904 O O . GLY A 1 252 ? 9.665 -22.287 3.276 1.00 63.41 252 GLY A O 1
ATOM 1905 N N . LEU A 1 253 ? 11.467 -21.806 2.036 1.00 67.81 253 LEU A N 1
ATOM 1906 C CA . LEU A 1 253 ? 12.421 -21.908 3.141 1.00 67.81 253 LEU A CA 1
ATOM 1907 C C . LEU A 1 253 ? 12.167 -20.839 4.217 1.00 67.81 253 LEU A C 1
ATOM 1909 O O . LEU A 1 253 ? 12.227 -21.141 5.409 1.00 67.81 253 LEU A O 1
ATOM 1913 N N . LEU A 1 254 ? 11.805 -19.611 3.823 1.00 68.56 254 LEU A N 1
ATOM 1914 C CA . LEU A 1 254 ? 11.434 -18.530 4.749 1.00 68.56 254 LEU A CA 1
ATOM 1915 C C . LEU A 1 254 ? 10.109 -18.785 5.488 1.00 68.56 254 LEU A C 1
ATOM 1917 O O . LEU A 1 254 ? 9.867 -18.183 6.538 1.00 68.56 254 LEU A O 1
ATOM 1921 N N . ALA A 1 255 ? 9.277 -19.722 5.025 1.00 65.25 255 ALA A N 1
ATOM 1922 C CA . ALA A 1 255 ? 8.111 -20.158 5.787 1.00 65.25 255 ALA A CA 1
ATOM 1923 C C . ALA A 1 255 ? 8.507 -20.906 7.075 1.00 65.25 255 ALA A C 1
ATOM 1925 O O . ALA A 1 255 ? 7.781 -20.843 8.067 1.00 65.25 255 ALA A O 1
ATOM 1926 N N . ILE A 1 256 ? 9.678 -21.553 7.121 1.00 67.62 256 ILE A N 1
ATOM 1927 C CA . ILE A 1 256 ? 10.156 -22.312 8.290 1.00 67.62 256 ILE A CA 1
ATOM 1928 C C . ILE A 1 256 ? 10.376 -21.414 9.528 1.00 67.62 256 ILE A C 1
ATOM 1930 O O . ILE A 1 256 ? 9.794 -21.718 10.580 1.00 67.62 256 ILE A O 1
ATOM 1934 N N . PRO A 1 257 ? 11.144 -20.300 9.468 1.00 64.12 257 PRO A N 1
ATOM 1935 C CA . PRO A 1 257 ? 11.273 -19.364 10.589 1.00 64.12 257 PRO A CA 1
ATOM 1936 C C . PRO A 1 257 ? 9.931 -18.722 10.985 1.00 64.12 257 PRO A C 1
ATOM 1938 O O . PRO A 1 257 ? 9.675 -18.465 12.165 1.00 64.12 257 PRO A O 1
ATOM 1941 N N . ALA A 1 258 ? 9.017 -18.525 10.034 1.00 65.31 258 ALA A N 1
ATOM 1942 C CA . ALA A 1 258 ? 7.679 -18.015 10.322 1.00 65.31 258 ALA A CA 1
ATOM 1943 C C . ALA A 1 258 ? 6.813 -19.014 11.106 1.00 65.31 258 ALA A C 1
ATOM 1945 O O . ALA A 1 258 ? 6.150 -18.666 12.084 1.00 65.31 258 ALA A O 1
ATOM 1946 N N . VAL A 1 259 ? 6.836 -20.285 10.702 1.00 67.62 259 VAL A N 1
ATOM 1947 C CA . VAL A 1 259 ? 6.111 -21.366 11.377 1.00 67.62 259 VAL A CA 1
ATOM 1948 C C . VAL A 1 259 ? 6.711 -21.629 12.761 1.00 67.62 259 VAL A C 1
ATOM 1950 O O . VAL A 1 259 ? 5.976 -21.820 13.730 1.00 67.62 259 VAL A O 1
ATOM 1953 N N . THR A 1 260 ? 8.033 -21.560 12.916 1.00 66.00 260 THR A N 1
ATOM 1954 C CA . THR A 1 260 ? 8.676 -21.714 14.235 1.00 66.00 260 THR A CA 1
ATOM 1955 C C . THR A 1 260 ? 8.381 -20.539 15.168 1.00 66.00 260 THR A C 1
ATOM 1957 O O . THR A 1 260 ? 8.016 -20.764 16.327 1.00 66.00 260 THR A O 1
ATOM 1960 N N . THR A 1 261 ? 8.436 -19.291 14.689 1.00 66.88 261 THR A N 1
ATOM 1961 C CA . THR A 1 261 ? 8.009 -18.117 15.480 1.00 66.88 261 THR A CA 1
ATOM 1962 C C . THR A 1 261 ? 6.523 -18.177 15.842 1.00 66.88 261 THR A C 1
ATOM 1964 O O . THR A 1 261 ? 6.151 -17.854 16.976 1.00 66.88 261 THR A O 1
ATOM 1967 N N . TRP A 1 262 ? 5.673 -18.692 14.950 1.00 65.12 262 TRP A N 1
ATOM 1968 C CA . TRP A 1 262 ? 4.267 -18.983 15.234 1.00 65.12 262 TRP A CA 1
ATOM 1969 C C . TRP A 1 262 ? 4.080 -20.010 16.353 1.00 65.12 262 TRP A C 1
ATOM 1971 O O . TRP A 1 262 ? 3.336 -19.768 17.311 1.00 65.12 262 TRP A O 1
ATOM 1981 N N . MET A 1 263 ? 4.785 -21.140 16.279 1.00 68.69 263 MET A N 1
ATOM 1982 C CA . MET A 1 263 ? 4.743 -22.180 17.308 1.00 68.69 263 MET A CA 1
ATOM 1983 C C . MET A 1 263 ? 5.242 -21.651 18.661 1.00 68.69 263 MET A C 1
ATOM 1985 O O . MET A 1 263 ? 4.634 -21.938 19.697 1.00 68.69 263 MET A O 1
ATOM 1989 N N . LEU A 1 264 ? 6.291 -20.821 18.669 1.00 67.88 264 LEU A N 1
ATOM 1990 C CA . LEU A 1 264 ? 6.803 -20.152 19.871 1.00 67.88 264 LEU A CA 1
ATOM 1991 C C . LEU A 1 264 ? 5.780 -19.172 20.465 1.00 67.88 264 LEU A C 1
ATOM 1993 O O . LEU A 1 264 ? 5.556 -19.175 21.680 1.00 67.88 264 LEU A O 1
ATOM 1997 N N . ALA A 1 265 ? 5.105 -18.376 19.633 1.00 63.38 265 ALA A N 1
ATOM 1998 C CA . ALA A 1 265 ? 4.050 -17.463 20.071 1.00 63.38 265 ALA A CA 1
ATOM 1999 C C . ALA A 1 265 ? 2.841 -18.214 20.652 1.00 63.38 265 ALA A C 1
ATOM 2001 O O . ALA A 1 265 ? 2.307 -17.831 21.700 1.00 63.38 265 ALA A O 1
ATOM 2002 N N . ARG A 1 266 ? 2.447 -19.330 20.024 1.00 64.81 266 ARG A N 1
ATOM 2003 C CA . ARG A 1 266 ? 1.371 -20.205 20.509 1.00 64.81 266 ARG A CA 1
ATOM 2004 C C . ARG A 1 266 ? 1.730 -20.827 21.860 1.00 64.81 266 ARG A C 1
ATOM 2006 O O . ARG A 1 266 ? 0.919 -20.766 22.782 1.00 64.81 266 ARG A O 1
ATOM 2013 N N . ARG A 1 267 ? 2.970 -21.309 22.030 1.00 62.47 267 ARG A N 1
ATOM 2014 C CA . ARG A 1 267 ? 3.484 -21.803 23.325 1.00 62.47 267 ARG A CA 1
ATOM 2015 C C . ARG A 1 267 ? 3.459 -20.725 24.412 1.00 62.47 267 ARG A C 1
ATOM 2017 O O . ARG A 1 267 ? 3.052 -21.012 25.539 1.00 62.47 267 ARG A O 1
ATOM 2024 N N . ARG A 1 268 ? 3.851 -19.482 24.096 1.00 60.88 268 ARG A N 1
ATOM 2025 C CA . ARG A 1 268 ? 3.816 -18.356 25.052 1.00 60.88 268 ARG A CA 1
ATOM 2026 C C . ARG A 1 268 ? 2.394 -18.036 25.524 1.00 60.88 268 ARG A C 1
ATOM 2028 O O . ARG A 1 268 ? 2.219 -17.745 26.706 1.00 60.88 268 ARG A O 1
ATOM 2035 N N . ARG A 1 269 ? 1.375 -18.150 24.661 1.00 58.03 269 ARG A N 1
ATOM 2036 C CA . ARG A 1 269 ? -0.033 -17.972 25.070 1.00 58.03 269 ARG A CA 1
ATOM 2037 C C . ARG A 1 269 ? -0.531 -19.061 26.005 1.00 58.03 269 ARG A C 1
ATOM 2039 O O . ARG A 1 269 ? -1.117 -18.735 27.033 1.00 58.03 269 ARG A O 1
ATOM 2046 N N . THR A 1 270 ? -0.258 -20.325 25.692 1.00 58.78 270 THR A N 1
ATOM 2047 C CA . THR A 1 270 ? -0.661 -21.443 26.557 1.00 58.78 270 THR A CA 1
ATOM 2048 C C . THR A 1 270 ? 0.022 -21.361 27.925 1.00 58.78 270 THR A C 1
ATOM 2050 O O . THR A 1 270 ? -0.593 -21.674 28.940 1.00 58.78 270 THR A O 1
ATOM 2053 N N . ARG A 1 271 ? 1.275 -20.877 27.978 1.00 48.38 271 ARG A N 1
ATOM 2054 C CA . ARG A 1 271 ? 1.987 -20.638 29.243 1.00 48.38 271 ARG A CA 1
ATOM 2055 C C . ARG A 1 271 ? 1.441 -19.432 30.016 1.00 48.38 271 ARG A C 1
ATOM 2057 O O . ARG A 1 271 ? 1.229 -19.568 31.212 1.00 48.38 271 ARG A O 1
ATOM 2064 N N . ARG A 1 272 ? 1.149 -18.287 29.379 1.00 48.50 272 ARG A N 1
ATOM 2065 C CA . ARG A 1 272 ? 0.547 -17.120 30.070 1.00 48.50 272 ARG A CA 1
ATOM 2066 C C . ARG A 1 272 ? -0.827 -17.426 30.670 1.00 48.50 272 ARG A C 1
ATOM 2068 O O . ARG A 1 272 ? -1.092 -16.981 31.777 1.00 48.50 272 ARG A O 1
ATOM 2075 N N . ALA A 1 273 ? -1.657 -18.220 29.994 1.00 48.78 273 ALA A N 1
ATOM 2076 C CA . ALA A 1 273 ? -2.942 -18.664 30.541 1.00 48.78 273 ALA A CA 1
ATOM 2077 C C . ALA A 1 273 ? -2.782 -19.560 31.786 1.00 48.78 273 ALA A C 1
ATOM 2079 O O . ALA A 1 273 ? -3.614 -19.517 32.681 1.00 48.78 273 ALA A O 1
ATOM 2080 N N . ARG A 1 274 ? -1.688 -20.332 31.862 1.00 40.25 274 ARG A N 1
ATOM 2081 C CA . ARG A 1 274 ? -1.381 -21.234 32.985 1.00 40.25 274 ARG A CA 1
ATOM 2082 C C . ARG A 1 274 ? -0.758 -20.522 34.197 1.00 40.25 274 ARG A C 1
ATOM 2084 O O . ARG A 1 274 ? -0.821 -21.054 35.292 1.00 40.25 274 ARG A O 1
ATOM 2091 N N . TRP A 1 275 ? -0.173 -19.337 34.008 1.00 38.94 275 TRP A N 1
ATOM 2092 C CA . TRP A 1 275 ? 0.392 -18.516 35.094 1.00 38.94 275 TRP A CA 1
ATOM 2093 C C . TRP A 1 275 ? -0.534 -17.382 35.561 1.00 38.94 275 TRP A C 1
ATOM 2095 O O . TRP A 1 275 ? -0.287 -16.796 36.607 1.00 38.94 275 TRP A O 1
ATOM 2105 N N . ALA A 1 276 ? -1.601 -17.071 34.815 1.00 41.88 276 ALA A N 1
ATOM 2106 C CA . ALA A 1 276 ? -2.604 -16.070 35.198 1.00 41.88 276 ALA A CA 1
ATOM 2107 C C . ALA A 1 276 ? -3.657 -16.591 36.206 1.00 41.88 276 ALA A C 1
ATOM 2109 O O . ALA A 1 276 ? -4.516 -15.829 36.636 1.00 41.88 276 ALA A O 1
ATOM 2110 N N . TRP A 1 277 ? -3.581 -17.868 36.592 1.00 36.75 277 TRP A N 1
ATOM 2111 C CA . TRP A 1 277 ? -4.351 -18.517 37.661 1.00 36.75 277 TRP A CA 1
ATOM 2112 C C . TRP A 1 277 ? -3.460 -19.640 38.215 1.00 36.75 277 TRP A C 1
ATOM 2114 O O . TRP A 1 277 ? -3.150 -20.541 37.434 1.00 36.75 277 TRP A O 1
ATOM 2124 N N . PRO A 1 278 ? -2.964 -19.587 39.474 1.00 43.50 278 PRO A N 1
ATOM 2125 C CA . PRO A 1 278 ? -3.785 -19.478 40.687 1.00 43.50 278 PRO A CA 1
ATOM 2126 C C . PRO A 1 278 ? -3.187 -18.584 41.804 1.00 43.50 278 PRO A C 1
ATOM 2128 O O . PRO A 1 278 ? -2.124 -18.876 42.348 1.00 43.50 278 PRO A O 1
ATOM 2131 N N . SER A 1 279 ? -3.901 -17.539 42.234 1.00 43.59 279 SER A N 1
ATOM 2132 C CA . SER A 1 279 ? -3.652 -16.906 43.549 1.00 43.59 279 SER A CA 1
ATOM 2133 C C . SER A 1 279 ? -4.865 -16.180 44.153 1.00 43.59 279 SER A C 1
ATOM 2135 O O . SER A 1 279 ? -4.711 -15.388 45.079 1.00 43.59 279 SER A O 1
ATOM 2137 N N . SER A 1 280 ? -6.088 -16.468 43.695 1.00 43.62 280 SER A N 1
ATOM 2138 C CA . SER A 1 280 ? -7.324 -15.940 44.299 1.00 43.62 280 SER A CA 1
ATOM 2139 C C . SER A 1 280 ? -7.830 -16.746 45.506 1.00 43.62 280 SER A C 1
ATOM 2141 O O . SER A 1 280 ? -8.769 -16.317 46.168 1.00 43.62 280 SER A O 1
ATOM 2143 N N . HIS A 1 281 ? -7.183 -17.858 45.868 1.00 44.75 281 HIS A N 1
ATOM 2144 C CA . HIS A 1 281 ? -7.480 -18.595 47.100 1.00 44.75 281 HIS A CA 1
ATOM 2145 C C . HIS A 1 281 ? -6.222 -18.777 47.945 1.00 44.75 281 HIS A C 1
ATOM 2147 O O . HIS A 1 281 ? -5.638 -19.852 48.015 1.00 44.75 281 HIS A O 1
ATOM 2153 N N . CYS A 1 282 ? -5.806 -17.703 48.606 1.00 38.06 282 CYS A N 1
ATOM 2154 C CA . CYS A 1 282 ? -5.045 -17.830 49.839 1.00 38.06 282 CYS A CA 1
ATOM 2155 C C . CYS A 1 282 ? -5.749 -16.944 50.875 1.00 38.06 282 CYS A C 1
ATOM 2157 O O . CYS A 1 282 ? -5.547 -15.725 50.855 1.00 38.06 282 CYS A O 1
ATOM 2159 N N . PRO A 1 283 ? -6.658 -17.495 51.705 1.00 38.53 283 PRO A N 1
ATOM 2160 C CA . PRO A 1 283 ? -7.250 -16.730 52.790 1.00 38.53 283 PRO A CA 1
ATOM 2161 C C . PRO A 1 283 ? -6.121 -16.293 53.729 1.00 38.53 283 PRO A C 1
ATOM 2163 O O . PRO A 1 283 ? -5.482 -17.101 54.401 1.00 38.53 283 PRO A O 1
ATOM 2166 N N . ARG A 1 284 ? -5.838 -14.987 53.736 1.00 43.19 284 ARG A N 1
ATOM 2167 C CA . ARG A 1 284 ? -5.019 -14.349 54.767 1.00 43.19 284 ARG A CA 1
ATOM 2168 C C . ARG A 1 284 ? -5.828 -14.370 56.056 1.00 43.19 284 ARG A C 1
ATOM 2170 O O . ARG A 1 284 ? -6.660 -13.498 56.262 1.00 43.19 284 ARG A O 1
ATOM 2177 N N . GLY A 1 285 ? -5.593 -15.368 56.897 1.00 46.91 285 GLY A N 1
ATOM 2178 C CA . GLY A 1 285 ? -6.165 -15.393 58.239 1.00 46.91 285 GLY A CA 1
ATOM 2179 C C . GLY A 1 285 ? -6.409 -16.796 58.766 1.00 46.91 285 GLY A C 1
ATOM 2180 O O . GLY A 1 285 ? -7.550 -17.224 58.842 1.00 46.91 285 GLY A O 1
ATOM 2181 N N . ALA A 1 286 ? -5.343 -17.496 59.147 1.00 35.66 286 ALA A N 1
ATOM 2182 C CA . ALA A 1 286 ? -5.403 -18.537 60.170 1.00 35.66 286 ALA A CA 1
ATOM 2183 C C . ALA A 1 286 ? -3.988 -18.767 60.711 1.00 35.66 286 ALA A C 1
ATOM 2185 O O . ALA A 1 286 ? -3.133 -19.393 60.085 1.00 35.66 286 ALA A O 1
ATOM 2186 N N . SER A 1 287 ? -3.725 -18.186 61.874 1.00 44.91 287 SER A N 1
ATOM 2187 C CA . SER A 1 287 ? -2.563 -18.455 62.708 1.00 44.91 287 SER A CA 1
ATOM 2188 C C . SER A 1 287 ? -2.673 -19.857 63.315 1.00 44.91 287 SER A C 1
ATOM 2190 O O . SER A 1 287 ? -3.089 -20.007 64.457 1.00 44.91 287 SER A O 1
ATOM 2192 N N . SER A 1 288 ? -2.305 -20.890 62.565 1.00 43.31 288 SER A N 1
ATOM 2193 C CA . SER A 1 288 ? -1.908 -22.190 63.123 1.00 43.31 288 SER A CA 1
ATOM 2194 C C . SER A 1 288 ? -1.191 -23.009 62.048 1.00 43.31 288 SER A C 1
ATOM 2196 O O . SER A 1 288 ? -1.750 -23.380 61.020 1.00 43.31 288 SER A O 1
ATOM 2198 N N . ARG A 1 289 ? 0.109 -23.249 62.254 1.00 36.50 289 ARG A N 1
ATOM 2199 C CA . ARG A 1 289 ? 0.914 -24.135 61.400 1.00 36.50 289 ARG A CA 1
ATOM 2200 C C . ARG A 1 289 ? 0.624 -25.593 61.783 1.00 36.50 289 ARG A C 1
ATOM 2202 O O . ARG A 1 289 ? 0.822 -25.915 62.952 1.00 36.50 289 ARG A O 1
ATOM 2209 N N . PRO A 1 290 ? 0.264 -26.490 60.849 1.00 38.53 290 PRO A N 1
ATOM 2210 C CA . PRO A 1 290 ? 0.356 -27.924 61.095 1.00 38.53 290 PRO A CA 1
ATOM 2211 C C . PRO A 1 290 ? 1.818 -28.403 60.933 1.00 38.53 290 PRO A C 1
ATOM 2213 O O . PRO A 1 290 ? 2.546 -27.885 60.074 1.00 38.53 290 PRO A O 1
ATOM 2216 N N . PRO A 1 291 ? 2.283 -29.373 61.742 1.00 41.91 291 PRO A N 1
ATOM 2217 C CA . PRO A 1 291 ? 3.615 -29.950 61.615 1.00 41.91 291 PRO A CA 1
ATOM 2218 C C . PRO A 1 291 ? 3.614 -30.921 60.428 1.00 41.91 291 PRO A C 1
ATOM 2220 O O . PRO A 1 291 ? 2.882 -31.903 60.430 1.00 41.91 291 PRO A O 1
ATOM 2223 N N . GLY A 1 292 ? 4.405 -30.642 59.389 1.00 45.47 292 GLY A N 1
ATOM 2224 C CA . GLY A 1 292 ? 4.533 -31.574 58.259 1.00 45.47 292 GLY A CA 1
ATOM 2225 C C . GLY A 1 292 ? 4.883 -30.986 56.895 1.00 45.47 292 GLY A C 1
ATOM 2226 O O . GLY A 1 292 ? 4.980 -31.741 55.936 1.00 45.47 292 GLY A O 1
ATOM 2227 N N . CYS A 1 293 ? 5.098 -29.673 56.760 1.00 32.94 293 CYS A N 1
ATOM 2228 C CA . CYS A 1 293 ? 5.505 -29.104 55.472 1.00 32.94 293 CYS A CA 1
ATOM 2229 C C . CYS A 1 293 ? 7.045 -29.097 55.336 1.00 32.94 293 CYS A C 1
ATOM 2231 O O . CYS A 1 293 ? 7.714 -28.428 56.134 1.00 32.94 293 CYS A O 1
ATOM 2233 N N . PRO A 1 294 ? 7.637 -29.814 54.359 1.00 39.31 294 PRO A N 1
ATOM 2234 C CA . PRO A 1 294 ? 9.081 -29.845 54.171 1.00 39.31 294 PRO A CA 1
ATOM 2235 C C . PRO A 1 294 ? 9.578 -28.476 53.692 1.00 39.31 294 PRO A C 1
ATOM 2237 O O . PRO A 1 294 ? 9.056 -27.893 52.742 1.00 39.31 294 PRO A O 1
ATOM 2240 N N . ARG A 1 295 ? 10.614 -27.952 54.359 1.00 36.09 295 ARG A N 1
ATOM 2241 C CA . ARG A 1 295 ? 11.338 -26.743 53.940 1.00 36.09 295 ARG A CA 1
ATOM 2242 C C . ARG A 1 295 ? 11.893 -26.949 52.526 1.00 36.09 295 ARG A C 1
ATOM 2244 O O . ARG A 1 295 ? 12.944 -27.567 52.371 1.00 36.09 295 ARG A O 1
ATOM 2251 N N . MET A 1 296 ? 11.267 -26.364 51.504 1.00 36.06 296 MET A N 1
ATOM 2252 C CA . MET A 1 296 ? 11.978 -26.084 50.255 1.00 36.06 296 MET A CA 1
ATOM 2253 C C . MET A 1 296 ? 13.034 -25.013 50.549 1.00 36.06 296 MET A C 1
ATOM 2255 O O . MET A 1 296 ? 12.739 -23.825 50.684 1.00 36.06 296 MET A O 1
ATOM 2259 N N . ARG A 1 297 ? 14.279 -25.475 50.717 1.00 30.73 297 ARG A N 1
ATOM 2260 C CA . ARG A 1 297 ? 15.492 -24.657 50.665 1.00 30.73 297 ARG A CA 1
ATOM 2261 C C . ARG A 1 297 ? 15.474 -23.883 49.350 1.00 30.73 297 ARG A C 1
ATOM 2263 O O . ARG A 1 297 ? 15.524 -24.483 48.281 1.00 30.73 297 ARG A O 1
ATOM 2270 N N . TRP A 1 298 ? 15.445 -22.559 49.442 1.00 37.81 298 TRP A N 1
ATOM 2271 C CA . TRP A 1 298 ? 15.799 -21.684 48.333 1.00 37.81 298 TRP A CA 1
ATOM 2272 C C . TRP A 1 298 ? 17.289 -21.873 48.049 1.00 37.81 298 TRP A C 1
ATOM 2274 O O . TRP A 1 298 ? 18.148 -21.278 48.697 1.00 37.81 298 TRP A O 1
ATOM 2284 N N . GLY A 1 299 ? 17.581 -22.787 47.126 1.00 31.50 299 GLY A N 1
ATOM 2285 C CA . GLY A 1 299 ? 18.889 -22.931 46.515 1.00 31.50 299 GLY A CA 1
ATOM 2286 C C . GLY A 1 299 ? 19.133 -21.746 45.593 1.00 31.50 299 GLY A C 1
ATOM 2287 O O . GLY A 1 299 ? 18.460 -21.573 44.581 1.00 31.50 299 GLY A O 1
ATOM 2288 N N . THR A 1 300 ? 20.092 -20.923 45.985 1.00 40.44 300 THR A N 1
ATOM 2289 C CA . THR A 1 300 ? 20.818 -19.970 45.151 1.00 40.44 300 THR A CA 1
ATOM 2290 C C . THR A 1 300 ? 21.202 -20.583 43.800 1.00 40.44 300 THR A C 1
ATOM 2292 O O . THR A 1 300 ? 22.080 -21.441 43.754 1.00 40.44 300 THR A O 1
ATOM 2295 N N . CYS A 1 301 ? 20.620 -20.098 42.702 1.00 31.61 301 CYS A N 1
ATOM 2296 C CA . CYS A 1 301 ? 21.225 -20.214 41.374 1.00 31.61 301 CYS A CA 1
ATOM 2297 C C . CYS A 1 301 ? 21.872 -18.872 41.027 1.00 31.61 301 CYS A C 1
ATOM 2299 O O . CYS A 1 301 ? 21.225 -17.935 40.563 1.00 31.61 301 CYS A O 1
ATOM 2301 N N . ARG A 1 302 ? 23.167 -18.802 41.339 1.00 31.77 302 ARG A N 1
ATOM 2302 C CA . ARG A 1 302 ? 24.148 -17.882 40.765 1.00 31.77 302 ARG A CA 1
ATOM 2303 C C . ARG A 1 302 ? 24.774 -18.575 39.547 1.00 31.77 302 ARG A C 1
ATOM 2305 O O . ARG A 1 302 ? 24.974 -19.784 39.619 1.00 31.77 302 ARG A O 1
ATOM 2312 N N . LEU A 1 303 ? 25.198 -17.755 38.578 1.00 34.69 303 LEU A N 1
ATOM 2313 C CA . LEU A 1 303 ? 26.172 -18.028 37.498 1.00 34.69 303 LEU A CA 1
ATOM 2314 C C . LEU A 1 303 ? 25.612 -18.844 36.311 1.00 34.69 303 LEU A C 1
ATOM 2316 O O . LEU A 1 303 ? 24.819 -19.754 36.516 1.00 34.69 303 LEU A O 1
ATOM 2320 N N . ALA A 1 304 ? 25.948 -18.569 35.050 1.00 36.94 304 ALA A N 1
ATOM 2321 C CA . ALA A 1 304 ? 26.973 -17.716 34.441 1.00 36.94 304 ALA A CA 1
ATOM 2322 C C . ALA A 1 304 ? 26.466 -17.182 33.088 1.00 36.94 304 ALA A C 1
ATOM 2324 O O . ALA A 1 304 ? 25.569 -17.838 32.507 1.00 36.94 304 ALA A O 1
#

Sequence (304 aa):
MNAADKVIQEYRGRALKVFMLWVLPVAPIAAYLNGMAMGVAGWSGLIAVAWVLPPIIVGLGIAYPAFVMHVLVNGALRERPEDTPGARLERILRLPWRAAVAASWGAWTLGGLWFSLHVCLLWKKDLSLVVVGTLIGICFGVVLGFPISVTLERLLLPLALEEQRKDPTLALKGGGFFWPRQAWFMPVTFIGSSLCALVLSGCVVLVKLQGVRDELRNALVAEGAHGSAETLMGMGGMLAGELAFGLAWVGGLLAIPAVTTWMLARRRRTRRARWAWPSSHCPRGASSRPPGCPRMRWGTCRLA